Protein AF-A0A0B7F8U8-F1 (afdb_monomer)

Secondary structure (DSSP, 8-state):
-PPPHHHHTHHHHHHHHHHHHH-GGGGTTB--SHHHHHHHHHHHHHHH--TTSPPPP-EEEEEEBTTTTTS--HHHHHHHHHHH---SEEEEEEEEEEEEETTEEEEEEEEEEEETT----HHHHHHHHHTT-SSEEEEE----EEEEHHHHHHHHHHHHH--EEEETTEEEE--SS--TT-SSHHHHHHHHHHHHHHHH-GGGGSTTEEEEEETTEEEEEES-HHHHHHHHHHHHT-BGGGTB-B-GGG-EESS--SSS--EE--TT---B-----TT-----BTTSEEEETTEEEETTT--EEE--GGGTTS-GGGG-----SS-HHHHHHHHH--

Structure (mmCIF, N/CA/C/O backbone):
data_AF-A0A0B7F8U8-F1
#
_entry.id   AF-A0A0B7F8U8-F1
#
loop_
_atom_site.group_PDB
_atom_site.id
_atom_site.type_symbol
_atom_site.label_atom_id
_atom_site.label_alt_id
_atom_site.label_comp_id
_atom_site.label_asym_id
_atom_site.label_entity_id
_atom_site.label_seq_id
_atom_site.pdbx_PDB_ins_code
_atom_site.Cartn_x
_atom_site.Cartn_y
_atom_site.Cartn_z
_atom_site.occupancy
_atom_site.B_iso_or_equiv
_atom_site.auth_seq_id
_atom_site.auth_comp_id
_atom_site.auth_asym_id
_atom_site.auth_atom_id
_atom_site.pdbx_PDB_model_num
ATOM 1 N N . MET A 1 1 ? 23.305 -15.551 -19.456 1.00 52.47 1 MET A N 1
ATOM 2 C CA . MET A 1 1 ? 22.672 -15.477 -18.121 1.00 52.47 1 MET A CA 1
ATOM 3 C C . MET A 1 1 ? 21.202 -15.195 -18.343 1.00 52.47 1 MET A C 1
ATOM 5 O O . MET A 1 1 ? 20.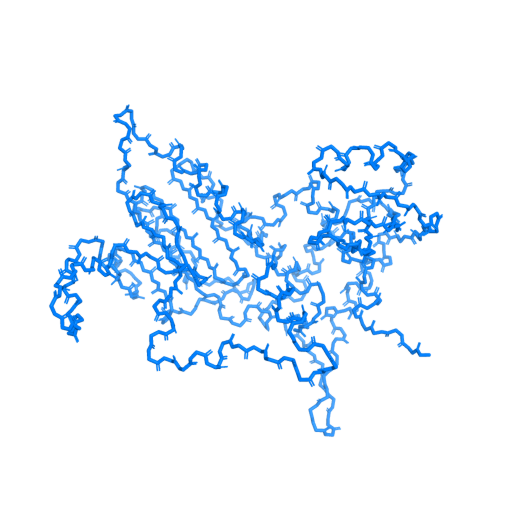911 -14.209 -19.006 1.00 52.47 1 MET A O 1
ATOM 9 N N . GLN A 1 2 ? 20.306 -16.065 -17.875 1.00 68.44 2 GLN A N 1
ATOM 10 C CA . GLN A 1 2 ? 18.874 -15.760 -17.891 1.00 68.44 2 GLN A CA 1
ATOM 11 C C . GLN A 1 2 ? 18.603 -14.599 -16.917 1.00 68.44 2 GLN A C 1
ATOM 13 O O . GLN A 1 2 ? 19.205 -14.581 -15.837 1.00 68.44 2 GLN A O 1
ATOM 18 N N . PRO A 1 3 ? 17.782 -13.607 -17.300 1.00 81.75 3 PRO A N 1
ATOM 19 C CA . PRO A 1 3 ? 17.409 -12.519 -16.407 1.00 81.75 3 PRO A CA 1
ATOM 20 C C . PRO A 1 3 ? 16.610 -13.068 -15.221 1.00 81.75 3 PRO A C 1
ATOM 22 O O . PRO A 1 3 ? 15.883 -14.050 -15.353 1.00 81.75 3 PRO A O 1
ATOM 25 N N . SER A 1 4 ? 16.733 -12.440 -14.051 1.00 87.69 4 SER A N 1
ATOM 26 C CA . SER A 1 4 ? 15.865 -12.793 -12.925 1.00 87.69 4 SER A CA 1
ATOM 27 C C . SER A 1 4 ? 14.422 -12.371 -13.209 1.00 87.69 4 SER A C 1
ATOM 29 O O . SER A 1 4 ? 14.190 -11.401 -13.930 1.00 87.69 4 SER A O 1
ATOM 31 N N . VAL A 1 5 ? 13.448 -13.033 -12.580 1.00 86.12 5 VAL A N 1
ATOM 32 C CA . VAL A 1 5 ? 12.020 -12.674 -12.698 1.00 86.12 5 VAL A CA 1
ATOM 33 C C . VAL A 1 5 ? 11.802 -11.179 -12.422 1.00 86.12 5 VAL A C 1
ATOM 35 O O . VAL A 1 5 ? 11.190 -10.471 -13.213 1.00 86.12 5 VAL A O 1
ATOM 38 N N . ASN A 1 6 ? 12.429 -10.640 -11.372 1.00 88.88 6 ASN A N 1
ATOM 39 C CA . ASN A 1 6 ? 12.350 -9.211 -11.046 1.00 88.88 6 ASN A CA 1
ATOM 40 C C . ASN A 1 6 ? 12.981 -8.285 -12.106 1.00 88.88 6 ASN A C 1
ATOM 42 O O . ASN A 1 6 ? 12.613 -7.113 -12.186 1.00 88.88 6 ASN A O 1
ATOM 46 N N . GLN A 1 7 ? 13.941 -8.766 -12.904 1.00 88.06 7 GLN A N 1
ATOM 47 C CA . GLN A 1 7 ? 14.479 -8.005 -14.037 1.00 88.06 7 GLN A CA 1
ATOM 48 C C . GLN A 1 7 ? 13.505 -7.982 -15.216 1.00 88.06 7 GLN A C 1
ATOM 50 O O . GLN A 1 7 ? 13.380 -6.931 -15.843 1.00 88.06 7 GLN A O 1
ATOM 55 N N . VAL A 1 8 ? 12.810 -9.092 -15.478 1.00 90.69 8 VAL A N 1
ATOM 56 C CA . VAL A 1 8 ? 11.778 -9.190 -16.525 1.00 90.69 8 VAL A CA 1
ATOM 57 C C . VAL A 1 8 ? 10.585 -8.292 -16.181 1.00 90.69 8 VAL A C 1
ATOM 59 O O . VAL A 1 8 ? 10.210 -7.429 -16.967 1.00 90.69 8 VAL A O 1
ATOM 62 N N . LEU A 1 9 ? 10.083 -8.373 -14.946 1.00 93.56 9 LEU A N 1
ATOM 63 C CA . LEU A 1 9 ? 8.935 -7.589 -14.461 1.00 93.56 9 LEU A CA 1
ATOM 64 C C . LEU A 1 9 ? 9.218 -6.094 -14.274 1.00 93.56 9 LEU A C 1
ATOM 66 O O . LEU A 1 9 ? 8.348 -5.328 -13.857 1.00 93.56 9 LEU A O 1
ATOM 70 N N . ASN A 1 10 ? 10.448 -5.646 -14.522 1.00 91.75 10 ASN A N 1
ATOM 71 C CA . ASN A 1 10 ? 10.838 -4.286 -14.199 1.00 91.75 10 ASN A CA 1
ATOM 72 C C . ASN A 1 10 ? 10.091 -3.239 -15.042 1.00 91.75 10 ASN A C 1
ATOM 74 O O . ASN A 1 10 ? 9.777 -2.172 -14.516 1.00 91.75 10 ASN A O 1
ATOM 78 N N . ALA A 1 11 ? 9.790 -3.533 -16.311 1.00 92.31 11 ALA A N 1
ATOM 79 C CA . ALA A 1 11 ? 8.981 -2.651 -17.154 1.00 92.31 11 ALA A CA 1
ATOM 80 C C . ALA A 1 11 ? 7.559 -2.509 -16.589 1.00 92.31 11 ALA A C 1
ATOM 82 O O . ALA A 1 11 ? 7.157 -1.397 -16.238 1.00 92.31 11 ALA A O 1
ATOM 83 N N . ALA A 1 12 ? 6.874 -3.635 -16.352 1.00 95.62 12 ALA A N 1
ATOM 84 C CA . ALA A 1 12 ? 5.552 -3.680 -15.723 1.00 95.62 12 ALA A CA 1
ATOM 85 C C . ALA A 1 12 ? 5.517 -2.936 -14.375 1.00 95.62 12 ALA A C 1
ATOM 87 O O . ALA A 1 12 ? 4.598 -2.162 -14.111 1.00 95.62 12 ALA A O 1
ATOM 88 N N . PHE A 1 13 ? 6.563 -3.070 -13.547 1.00 95.50 13 PHE A N 1
ATOM 89 C CA . PHE A 1 13 ? 6.681 -2.315 -12.296 1.00 95.50 13 PHE A CA 1
ATOM 90 C C . PHE A 1 13 ? 6.657 -0.806 -12.541 1.00 95.50 13 PHE A C 1
ATOM 92 O O . PHE A 1 13 ? 5.928 -0.081 -11.866 1.00 95.50 13 PHE A O 1
ATOM 99 N N . HIS A 1 14 ? 7.450 -0.303 -13.488 1.00 95.06 14 HIS A N 1
ATOM 100 C CA . HIS A 1 14 ? 7.490 1.129 -13.776 1.00 95.06 14 HIS A CA 1
ATOM 101 C C . HIS A 1 14 ? 6.193 1.641 -14.406 1.00 95.06 14 HIS A C 1
ATOM 103 O O . HIS A 1 14 ? 5.802 2.763 -14.090 1.00 95.06 14 HIS A O 1
ATOM 109 N N . ILE A 1 15 ? 5.521 0.824 -15.218 1.00 96.38 15 ILE A N 1
ATOM 110 C CA . ILE A 1 15 ? 4.229 1.134 -15.843 1.00 96.38 15 ILE A CA 1
ATOM 111 C C . ILE A 1 15 ? 3.120 1.229 -14.791 1.00 96.38 15 ILE A C 1
ATOM 113 O O . ILE A 1 15 ? 2.453 2.256 -14.700 1.00 96.38 15 ILE A O 1
ATOM 117 N N . LEU A 1 16 ? 2.998 0.248 -13.893 1.00 96.12 16 LEU A N 1
ATOM 118 C CA . LEU A 1 16 ? 2.042 0.320 -12.780 1.00 96.12 16 LEU A CA 1
ATOM 119 C C . LEU A 1 16 ? 2.340 1.503 -11.839 1.00 96.12 16 LEU A C 1
ATOM 121 O O . LEU A 1 16 ? 1.429 2.122 -11.290 1.00 96.12 16 LEU A O 1
ATOM 125 N N . ASN A 1 17 ? 3.618 1.861 -11.659 1.00 94.69 17 ASN A N 1
ATOM 126 C CA . ASN A 1 17 ? 3.996 3.065 -10.913 1.00 94.69 17 ASN A CA 1
ATOM 127 C C . ASN A 1 17 ? 3.653 4.376 -11.639 1.00 94.69 17 ASN A C 1
ATOM 129 O O . ASN A 1 17 ? 3.508 5.396 -10.965 1.00 94.69 17 ASN A O 1
ATOM 133 N N . TYR A 1 18 ? 3.559 4.370 -12.968 1.00 95.38 18 TYR A N 1
ATOM 134 C CA . TYR A 1 18 ? 3.053 5.505 -13.733 1.00 95.38 18 TYR A CA 1
ATOM 135 C C . TYR A 1 18 ? 1.537 5.623 -13.550 1.00 95.38 18 TYR A C 1
ATOM 137 O O . TYR A 1 18 ? 1.073 6.663 -13.086 1.00 95.38 18 TYR A O 1
ATOM 145 N N . GLU A 1 19 ? 0.792 4.539 -13.772 1.00 95.75 19 GLU A N 1
ATOM 146 C CA . GLU A 1 19 ? -0.672 4.525 -13.641 1.00 95.75 19 GLU A CA 1
ATOM 147 C C . GLU A 1 19 ? -1.133 4.955 -12.249 1.00 95.75 19 GLU A C 1
ATOM 149 O O . GLU A 1 19 ? -1.971 5.842 -12.111 1.00 95.75 19 GLU A O 1
ATOM 154 N N . LYS A 1 20 ? -0.496 4.445 -11.187 1.00 92.62 20 LYS A N 1
ATOM 155 C CA . LYS A 1 20 ? -0.821 4.874 -9.816 1.00 92.62 20 LYS A CA 1
ATOM 156 C C . LYS A 1 20 ? -0.524 6.359 -9.551 1.00 92.62 20 LYS A C 1
ATOM 158 O O . LYS A 1 20 ? -1.040 6.917 -8.589 1.00 92.62 20 LYS A O 1
ATOM 163 N N . SER A 1 21 ? 0.392 6.969 -10.312 1.00 91.38 21 SER A N 1
ATOM 164 C CA . SER A 1 21 ? 0.738 8.386 -10.155 1.00 91.38 21 SER A CA 1
ATOM 165 C C . SER A 1 21 ? -0.245 9.305 -10.873 1.00 91.38 21 SER A C 1
ATOM 167 O O . SER A 1 21 ? -0.495 10.400 -10.378 1.00 91.38 21 SER A O 1
ATOM 169 N N . GLU A 1 22 ? -0.830 8.833 -11.976 1.00 93.94 22 GLU A N 1
ATOM 170 C CA . GLU A 1 22 ? -1.905 9.526 -12.691 1.00 93.94 22 GLU A CA 1
ATOM 171 C C . GLU A 1 22 ? -3.263 9.327 -12.007 1.00 93.94 22 GLU A C 1
ATOM 173 O O . GLU A 1 22 ? -4.080 10.243 -11.984 1.00 93.94 22 GLU A O 1
ATOM 178 N N . LYS A 1 23 ? -3.474 8.154 -11.398 1.00 93.75 23 LYS A N 1
ATOM 179 C CA . LYS A 1 23 ? -4.712 7.756 -10.718 1.00 93.75 23 LYS A CA 1
ATOM 180 C C . LYS A 1 23 ? -4.453 7.280 -9.283 1.00 93.75 23 LYS A C 1
ATOM 182 O O . LYS A 1 23 ? -4.451 6.071 -9.011 1.00 93.75 23 LYS A O 1
ATOM 187 N N . PRO A 1 24 ? -4.199 8.197 -8.332 1.00 91.69 24 PRO A N 1
ATOM 188 C CA . PRO A 1 24 ? -3.924 7.836 -6.941 1.00 91.69 24 PRO A CA 1
ATOM 189 C C . PRO A 1 24 ? -5.049 7.033 -6.270 1.00 91.69 24 PRO A C 1
ATOM 191 O O . PRO A 1 24 ? -4.783 6.243 -5.363 1.00 91.69 24 PRO A O 1
ATOM 194 N N . GLU A 1 25 ? -6.293 7.192 -6.725 1.00 91.56 25 GLU A N 1
ATOM 195 C CA . GLU A 1 25 ? -7.473 6.479 -6.236 1.00 91.56 25 GLU A CA 1
ATOM 196 C C . GLU A 1 25 ? -7.385 4.961 -6.422 1.00 91.56 25 GLU A C 1
ATOM 198 O O . GLU A 1 25 ? -8.019 4.228 -5.659 1.00 91.56 25 GLU A O 1
ATOM 203 N N . LEU A 1 26 ? -6.560 4.476 -7.364 1.00 93.50 26 LEU A N 1
ATOM 204 C CA . LEU A 1 26 ? -6.309 3.046 -7.577 1.00 93.50 26 LEU A CA 1
ATOM 205 C C . LEU A 1 26 ? -5.800 2.356 -6.309 1.00 93.50 26 LEU A C 1
ATOM 207 O O . LEU A 1 26 ? -6.145 1.207 -6.049 1.00 93.50 26 LEU A O 1
ATOM 211 N N . LEU A 1 27 ? -5.008 3.073 -5.512 1.00 94.25 27 LEU A N 1
ATOM 212 C CA . LEU A 1 27 ? -4.359 2.566 -4.306 1.00 94.25 27 LEU A CA 1
ATOM 213 C C . LEU A 1 27 ? -5.244 2.665 -3.056 1.00 94.25 27 LEU A C 1
ATOM 215 O O . LEU A 1 27 ? -4.868 2.144 -2.001 1.00 94.25 27 LEU A O 1
ATOM 219 N N . GLY A 1 28 ? -6.371 3.373 -3.158 1.00 93.69 28 GLY A N 1
ATOM 220 C CA . GLY A 1 28 ? -7.284 3.648 -2.056 1.00 93.69 28 GLY A CA 1
ATOM 221 C C . GLY A 1 28 ? -6.582 4.224 -0.817 1.00 93.69 28 GLY A C 1
ATOM 222 O O . GLY A 1 28 ? -5.881 5.242 -0.855 1.00 93.69 28 GLY A O 1
ATOM 223 N N . ALA A 1 29 ? -6.760 3.562 0.317 1.00 95.75 29 ALA A N 1
ATOM 224 C CA . ALA A 1 29 ? -6.196 3.921 1.606 1.00 95.75 29 ALA A CA 1
ATOM 225 C C . ALA A 1 29 ? -4.699 3.603 1.750 1.00 95.75 29 ALA A C 1
ATOM 227 O O . ALA A 1 29 ? -4.101 4.038 2.742 1.00 95.75 29 ALA A O 1
ATOM 228 N N . SER A 1 30 ? -4.073 2.931 0.775 1.00 96.50 30 SER A N 1
ATOM 229 C CA . SER A 1 30 ? -2.673 2.502 0.865 1.00 96.50 30 SER A CA 1
ATOM 230 C C . SER A 1 30 ? -1.715 3.649 1.192 1.00 96.50 30 SER A C 1
ATOM 232 O O . SER A 1 30 ? -1.827 4.765 0.677 1.00 96.50 30 SER A O 1
ATOM 234 N N . VAL A 1 31 ? -0.724 3.350 2.022 1.00 95.25 31 VAL A N 1
ATOM 235 C CA . VAL A 1 31 ? 0.421 4.211 2.317 1.00 95.25 31 VAL A CA 1
ATOM 236 C C . VAL A 1 31 ? 1.705 3.404 2.156 1.00 95.25 31 VAL A C 1
ATOM 238 O O . VAL A 1 31 ? 1.769 2.252 2.572 1.00 95.25 31 VAL A O 1
ATOM 241 N N . PHE A 1 32 ? 2.743 3.992 1.552 1.00 89.44 32 PHE A N 1
ATOM 242 C CA . PHE A 1 32 ? 4.001 3.282 1.262 1.00 89.44 32 PHE A CA 1
ATOM 243 C C . PHE A 1 32 ? 5.161 3.719 2.161 1.00 89.44 32 PHE A C 1
ATOM 245 O O . PHE A 1 32 ? 6.240 3.128 2.129 1.00 89.44 32 PHE A O 1
ATOM 252 N N . GLY A 1 33 ? 4.965 4.749 2.987 1.00 87.75 33 GLY A N 1
ATOM 253 C CA . GLY A 1 33 ? 6.006 5.233 3.881 1.00 87.75 33 GLY A CA 1
ATOM 254 C C . GLY A 1 33 ? 5.530 6.256 4.904 1.00 87.75 33 GLY A C 1
ATOM 255 O O . GLY A 1 33 ? 4.376 6.678 4.925 1.00 87.75 33 GLY A O 1
ATOM 256 N N . VAL A 1 34 ? 6.472 6.680 5.751 1.00 85.94 34 VAL A N 1
ATOM 257 C CA . VAL A 1 34 ? 6.233 7.614 6.867 1.00 85.94 34 VAL A CA 1
ATOM 258 C C . VAL A 1 34 ? 5.631 8.935 6.387 1.00 85.94 34 VAL A C 1
ATOM 260 O O . VAL A 1 34 ? 4.721 9.458 7.021 1.00 85.94 34 VAL A O 1
ATOM 263 N N . ASN A 1 35 ? 6.108 9.456 5.255 1.00 89.81 35 ASN A N 1
ATOM 264 C CA . ASN A 1 35 ? 5.625 10.725 4.715 1.00 89.81 35 ASN A CA 1
ATOM 265 C C . ASN A 1 35 ? 4.148 10.658 4.311 1.00 89.81 35 ASN A C 1
ATOM 267 O O . ASN A 1 35 ? 3.427 11.630 4.510 1.00 89.81 35 ASN A O 1
ATOM 271 N N . ASP A 1 36 ? 3.687 9.527 3.776 1.00 91.56 36 ASP A N 1
ATOM 272 C CA . ASP A 1 36 ? 2.291 9.367 3.357 1.00 91.56 36 ASP A CA 1
ATOM 273 C C . ASP A 1 36 ? 1.372 9.264 4.576 1.00 91.56 36 ASP A C 1
ATOM 275 O O . ASP A 1 36 ? 0.345 9.938 4.628 1.00 91.56 36 ASP A O 1
ATOM 279 N N . ILE A 1 37 ? 1.798 8.503 5.592 1.00 92.69 37 ILE A N 1
ATOM 280 C CA . ILE A 1 37 ? 1.117 8.413 6.891 1.00 92.69 37 ILE A CA 1
ATOM 281 C C . ILE A 1 37 ? 0.988 9.804 7.511 1.00 92.69 37 ILE A C 1
ATOM 283 O O . ILE A 1 37 ? -0.111 10.227 7.863 1.00 92.69 37 ILE A O 1
ATOM 287 N N . TYR A 1 38 ? 2.101 10.538 7.600 1.00 92.81 38 TYR A N 1
ATOM 288 C CA . TYR A 1 38 ? 2.120 11.883 8.165 1.00 92.81 38 TYR A CA 1
ATOM 289 C C . TYR A 1 38 ? 1.185 12.827 7.409 1.00 92.81 38 TYR A C 1
ATOM 291 O O . TYR A 1 38 ? 0.385 13.507 8.042 1.00 92.81 38 TYR A O 1
ATOM 299 N N . ARG A 1 39 ? 1.242 12.854 6.069 1.00 93.75 39 ARG A N 1
ATOM 300 C CA . ARG A 1 39 ? 0.366 13.715 5.260 1.00 93.75 39 ARG A CA 1
ATOM 301 C C . ARG A 1 39 ? -1.107 13.399 5.501 1.00 93.75 39 ARG A C 1
ATOM 303 O O . ARG A 1 39 ? -1.857 14.320 5.800 1.00 93.75 39 ARG A O 1
ATOM 310 N N . LYS A 1 40 ? -1.510 12.123 5.436 1.00 95.12 40 LYS A N 1
ATOM 311 C CA . LYS A 1 40 ? -2.910 11.721 5.658 1.00 95.12 40 LYS A CA 1
ATOM 312 C C . LYS A 1 40 ? -3.396 12.104 7.058 1.00 95.12 40 LYS A C 1
ATOM 314 O O . LYS A 1 40 ? -4.454 12.714 7.185 1.00 95.12 40 LYS A O 1
ATOM 319 N N . LEU A 1 41 ? -2.609 11.816 8.096 1.00 95.62 41 LEU A N 1
ATOM 320 C CA . LEU A 1 41 ? -2.967 12.156 9.476 1.00 95.62 41 LEU A CA 1
ATOM 321 C C . LEU A 1 41 ? -2.972 13.668 9.727 1.00 95.62 41 LEU A C 1
ATOM 323 O O . LEU A 1 41 ? -3.846 14.158 10.434 1.00 95.62 41 LEU A O 1
ATOM 327 N N . ALA A 1 42 ? -2.037 14.421 9.143 1.00 94.94 42 ALA A N 1
ATOM 328 C CA . ALA A 1 42 ? -1.996 15.876 9.261 1.00 94.94 42 ALA A CA 1
ATOM 329 C C . ALA A 1 42 ? -3.204 16.534 8.579 1.00 94.94 42 ALA A C 1
ATOM 331 O O . ALA A 1 42 ? -3.823 17.418 9.171 1.00 94.94 42 ALA A O 1
ATOM 332 N N . THR A 1 43 ? -3.575 16.074 7.378 1.00 95.62 43 THR A N 1
ATOM 333 C CA . THR A 1 43 ? -4.783 16.528 6.676 1.00 95.62 43 THR A CA 1
ATOM 334 C C . THR A 1 43 ? -6.038 16.209 7.484 1.00 95.62 43 THR A C 1
ATOM 336 O O . THR A 1 43 ? -6.857 17.099 7.705 1.00 95.62 43 THR A O 1
ATOM 339 N N . PHE A 1 44 ? -6.159 14.982 7.999 1.00 96.69 44 PHE A N 1
ATOM 340 C CA . PHE A 1 44 ? -7.272 14.589 8.862 1.00 96.69 44 PHE A CA 1
ATOM 341 C C . PHE A 1 44 ? -7.348 15.444 10.134 1.00 96.69 44 PHE A C 1
ATOM 343 O O . PHE A 1 44 ? -8.397 16.001 10.442 1.00 96.69 44 PHE A O 1
ATOM 350 N N . LYS A 1 45 ? -6.224 15.626 10.837 1.00 95.06 45 LYS A N 1
ATOM 351 C CA . LYS A 1 45 ? -6.136 16.462 12.042 1.00 95.06 45 LYS A CA 1
ATOM 352 C C . LYS A 1 45 ? -6.568 17.900 11.769 1.00 95.06 45 LYS A C 1
ATOM 354 O O . LYS A 1 45 ? -7.254 18.491 12.593 1.00 95.06 45 LYS A O 1
ATOM 359 N N . ALA A 1 46 ? -6.153 18.476 10.642 1.00 94.12 46 ALA A N 1
ATOM 360 C CA . ALA A 1 46 ? -6.539 19.833 10.272 1.00 94.12 46 ALA A CA 1
ATOM 361 C C . ALA A 1 46 ? -8.050 19.951 10.022 1.00 94.12 46 ALA A C 1
ATOM 363 O O . ALA A 1 46 ? -8.650 20.928 10.456 1.00 94.12 46 ALA A O 1
ATOM 364 N N . ALA A 1 47 ? -8.655 18.951 9.374 1.00 94.19 47 ALA A N 1
ATOM 365 C CA . ALA A 1 47 ? -10.082 18.932 9.060 1.00 94.19 47 ALA A CA 1
ATOM 366 C C . ALA A 1 47 ? -10.980 18.597 10.266 1.00 94.19 47 ALA A C 1
ATOM 368 O O . ALA A 1 47 ? -12.095 19.098 10.351 1.00 94.19 47 ALA A O 1
ATOM 369 N N . ALA A 1 48 ? -10.509 17.759 11.194 1.00 93.31 48 ALA A N 1
ATOM 370 C CA . ALA A 1 48 ? -11.292 17.291 12.339 1.00 93.31 48 ALA A CA 1
ATOM 371 C C . ALA A 1 48 ? -11.280 18.251 13.543 1.00 93.31 48 ALA A C 1
ATOM 373 O O . ALA A 1 48 ? -12.018 18.031 14.501 1.00 93.31 48 ALA A O 1
ATOM 374 N N . ARG A 1 49 ? -10.432 19.288 13.534 1.00 92.81 49 ARG A N 1
ATOM 375 C CA . ARG A 1 49 ? -10.351 20.268 14.627 1.00 92.81 49 ARG A CA 1
ATOM 376 C C . ARG A 1 49 ? -11.660 21.031 14.796 1.00 92.81 49 ARG A C 1
ATOM 378 O O . ARG A 1 49 ? -12.241 21.513 13.827 1.00 92.81 49 ARG A O 1
ATOM 385 N N . LEU A 1 50 ? -12.072 21.190 16.048 1.00 89.75 50 LEU A N 1
ATOM 386 C CA . LEU A 1 50 ? -13.215 22.015 16.419 1.00 89.75 50 LEU A CA 1
ATOM 387 C C . LEU A 1 50 ? -12.867 23.515 16.300 1.00 89.75 50 LEU A C 1
ATOM 389 O O . LEU A 1 50 ? -11.683 23.871 16.287 1.00 89.75 50 LEU A O 1
ATOM 393 N N . PRO A 1 51 ? -13.869 24.417 16.232 1.00 89.81 51 PRO A N 1
ATOM 394 C CA . PRO A 1 51 ? -13.639 25.862 16.103 1.00 89.81 51 PRO A CA 1
ATOM 395 C C . PRO A 1 51 ? -12.795 26.480 17.229 1.00 89.81 51 PRO A C 1
ATOM 397 O O . PRO A 1 51 ? -12.150 27.504 17.024 1.00 89.81 51 PRO A O 1
ATOM 400 N N . ASP A 1 52 ? -12.778 25.854 18.406 1.00 90.25 52 ASP A N 1
ATOM 401 C CA . ASP A 1 52 ? -11.970 26.250 19.565 1.00 90.25 52 ASP A CA 1
ATOM 402 C C . ASP A 1 52 ? -10.506 25.760 19.496 1.00 90.25 52 ASP A C 1
ATOM 404 O O . ASP A 1 52 ? -9.711 26.018 20.399 1.00 90.25 52 ASP A O 1
ATOM 408 N N . GLY A 1 53 ? -10.130 25.055 18.423 1.00 85.69 53 GLY A N 1
ATOM 4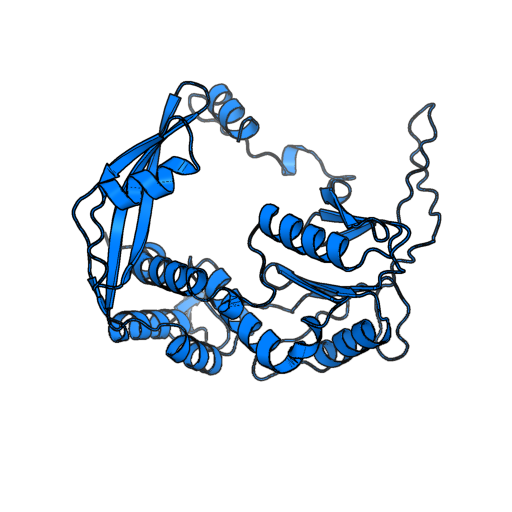09 C CA . GLY A 1 53 ? -8.796 24.498 18.200 1.00 85.69 53 GLY A CA 1
ATOM 410 C C . GLY A 1 53 ? -8.548 23.143 18.870 1.00 85.69 53 GLY A C 1
ATOM 411 O O . GLY A 1 53 ? -7.471 22.564 18.678 1.00 85.69 53 GLY A O 1
ATOM 412 N N . THR A 1 54 ? -9.517 22.616 19.623 1.00 89.12 54 THR A N 1
ATOM 413 C CA . THR A 1 54 ? -9.415 21.308 20.275 1.00 89.12 54 THR A CA 1
ATOM 414 C C . THR A 1 54 ? -9.723 20.163 19.306 1.00 89.12 54 THR A C 1
ATOM 416 O O . THR A 1 54 ? -10.274 20.355 18.217 1.00 89.12 54 THR A O 1
ATOM 419 N N . MET A 1 55 ? -9.303 18.950 19.673 1.00 90.31 55 MET A N 1
ATOM 420 C CA . MET A 1 55 ? -9.644 17.738 18.928 1.00 90.31 55 MET A CA 1
ATOM 421 C C . MET A 1 55 ? -10.891 17.095 19.542 1.00 90.31 55 MET A C 1
ATOM 423 O O . MET A 1 55 ? -10.939 16.943 20.766 1.00 90.31 55 MET A O 1
ATOM 427 N N . PRO A 1 56 ? -11.868 16.667 18.723 1.00 93.12 56 PRO A N 1
ATOM 428 C CA . PRO A 1 56 ? -12.976 15.859 19.208 1.00 93.12 56 PRO A CA 1
ATOM 429 C C . PRO A 1 56 ? -12.471 14.492 19.690 1.00 93.12 56 PRO A C 1
ATOM 431 O O . PRO A 1 56 ? -11.334 14.089 19.425 1.00 93.12 56 PRO A O 1
ATOM 434 N N . LYS A 1 57 ? -13.338 13.744 20.379 1.00 92.81 57 LYS A N 1
ATOM 435 C CA . LYS A 1 57 ? -13.050 12.348 20.724 1.00 92.81 57 LYS A CA 1
ATOM 436 C C . LYS A 1 57 ? -12.834 11.540 19.443 1.00 92.81 57 LYS A C 1
ATOM 438 O O . LYS A 1 57 ? -13.661 11.579 18.537 1.00 92.81 57 LYS A O 1
ATOM 443 N N . LEU A 1 58 ? -11.727 10.806 19.398 1.00 95.38 58 LEU A N 1
ATOM 444 C CA . LEU A 1 58 ? -11.355 9.967 18.267 1.00 95.38 58 LEU A CA 1
ATOM 445 C C . LEU A 1 58 ? -11.541 8.491 18.612 1.00 95.38 58 LEU A C 1
ATOM 447 O O . LEU A 1 58 ? -11.194 8.040 19.707 1.00 95.38 58 LEU A O 1
ATOM 451 N N . TYR A 1 59 ? -12.044 7.742 17.644 1.00 96.44 59 TYR A N 1
ATOM 452 C CA . TYR A 1 59 ? -12.232 6.303 17.701 1.00 96.44 59 TYR A CA 1
ATOM 453 C C . TYR A 1 59 ? -11.262 5.645 16.731 1.00 96.44 59 TYR A C 1
ATOM 455 O O . TYR A 1 59 ? -11.227 5.994 15.554 1.00 96.44 59 TYR A O 1
ATOM 463 N N . PHE A 1 60 ? -10.466 4.716 17.244 1.00 97.50 60 PHE A N 1
ATOM 464 C CA . PHE A 1 60 ? -9.433 4.004 16.507 1.00 97.50 60 PHE A CA 1
ATOM 465 C C . PHE A 1 60 ? -9.854 2.551 16.342 1.00 97.50 60 PHE A C 1
ATOM 467 O O . PHE A 1 60 ? -10.290 1.915 17.305 1.00 97.50 60 PHE A O 1
ATOM 474 N N . VAL A 1 61 ? -9.674 2.031 15.133 1.00 98.00 61 VAL A N 1
ATOM 475 C CA . VAL A 1 61 ? -9.808 0.614 14.807 1.00 98.00 61 VAL A CA 1
ATOM 476 C C . VAL A 1 61 ? -8.584 0.194 14.006 1.00 98.00 61 VAL A C 1
ATOM 478 O O . VAL A 1 61 ? -8.313 0.758 12.946 1.00 98.00 61 VAL A O 1
ATOM 481 N N . LYS A 1 62 ? -7.859 -0.811 14.490 1.00 97.50 62 LYS A N 1
ATOM 482 C CA . LYS A 1 62 ? -6.831 -1.516 13.727 1.00 97.50 62 LYS A CA 1
ATOM 483 C C . LYS A 1 62 ? -7.297 -2.929 13.433 1.00 97.50 62 LYS A C 1
ATOM 485 O O . LYS A 1 62 ? -7.735 -3.631 14.342 1.00 97.50 62 LYS A O 1
ATOM 490 N N . LEU A 1 63 ? -7.099 -3.333 12.184 1.00 97.44 63 LEU A N 1
ATOM 491 C CA . LEU A 1 63 ? -7.334 -4.688 11.703 1.00 97.44 63 LEU A CA 1
ATOM 492 C C . LEU A 1 63 ? -6.090 -5.191 10.966 1.00 97.44 63 LEU A C 1
ATOM 494 O O . LEU A 1 63 ? -5.342 -4.396 10.401 1.00 97.44 63 LEU A O 1
ATOM 498 N N . ASP A 1 64 ? -5.897 -6.503 10.958 1.00 97.00 64 ASP A N 1
ATOM 499 C CA . ASP A 1 64 ? -4.819 -7.202 10.251 1.00 97.00 64 ASP A CA 1
ATOM 500 C C . ASP A 1 64 ? -5.477 -8.239 9.335 1.00 97.00 64 ASP A C 1
ATOM 502 O O . ASP A 1 64 ? -6.302 -9.035 9.793 1.00 97.00 64 ASP A O 1
ATOM 506 N N . VAL A 1 65 ? -5.188 -8.181 8.034 1.00 96.75 65 VAL A N 1
ATOM 507 C CA . VAL A 1 65 ? -5.696 -9.165 7.070 1.00 96.75 65 VAL A CA 1
ATOM 508 C C . VAL A 1 65 ? -4.806 -10.406 7.100 1.00 96.75 65 VAL A C 1
ATOM 510 O O . VAL A 1 65 ? -3.606 -10.331 6.839 1.00 96.75 65 VAL A O 1
ATOM 513 N N . ARG A 1 66 ? -5.395 -11.575 7.365 1.00 95.06 66 ARG A N 1
ATOM 514 C CA . ARG A 1 66 ? -4.666 -12.847 7.414 1.00 95.06 66 ARG A CA 1
ATOM 515 C C . ARG A 1 66 ? -4.072 -13.183 6.053 1.00 95.06 66 ARG A C 1
ATOM 517 O O . ARG A 1 66 ? -4.800 -13.271 5.071 1.00 95.06 66 ARG A O 1
ATOM 524 N N . ALA A 1 67 ? -2.763 -13.440 6.041 1.00 93.56 67 ALA A N 1
ATOM 525 C CA . ALA A 1 67 ? -2.029 -13.971 4.893 1.00 93.56 67 ALA A CA 1
ATOM 526 C C . ALA A 1 67 ? -2.345 -13.230 3.577 1.00 93.56 67 ALA A C 1
ATOM 528 O O . ALA A 1 67 ? -2.594 -13.852 2.550 1.00 93.56 67 ALA A O 1
ATOM 529 N N . CYS A 1 68 ? -2.341 -11.891 3.610 1.00 93.81 68 CYS A N 1
ATOM 530 C CA . CYS A 1 68 ? -2.926 -11.064 2.551 1.00 93.81 68 CYS A CA 1
ATOM 531 C C . CYS A 1 68 ? -2.408 -11.328 1.131 1.00 93.81 68 CYS A C 1
ATOM 533 O O . CYS A 1 68 ? -3.150 -11.099 0.186 1.00 93.81 68 CYS A O 1
ATOM 535 N N . PHE A 1 69 ? -1.153 -11.757 0.956 1.00 96.06 69 PHE A N 1
ATOM 536 C CA . PHE A 1 69 ? -0.622 -12.112 -0.361 1.00 96.06 69 PHE A CA 1
ATOM 537 C C . PHE A 1 69 ? -1.067 -13.503 -0.792 1.00 96.06 69 PHE A C 1
ATOM 539 O O . PHE A 1 69 ? -1.280 -13.715 -1.978 1.00 96.06 69 PHE A O 1
ATOM 546 N N . ASP A 1 70 ? -1.223 -14.426 0.150 1.00 94.94 70 ASP A N 1
ATOM 547 C CA . ASP A 1 70 ? -1.511 -15.834 -0.116 1.00 94.94 70 ASP A CA 1
ATOM 548 C C . ASP A 1 70 ? -3.009 -16.087 -0.329 1.00 94.94 70 ASP A C 1
ATOM 550 O O . ASP A 1 70 ? -3.381 -17.138 -0.838 1.00 94.94 70 ASP A O 1
ATOM 554 N N . THR A 1 71 ? -3.865 -15.128 0.036 1.00 96.19 71 THR A N 1
ATOM 555 C CA . THR A 1 71 ? -5.325 -15.227 -0.103 1.00 96.19 71 THR A CA 1
ATOM 556 C C . THR A 1 71 ? -5.897 -14.454 -1.289 1.00 96.19 71 THR A C 1
ATOM 558 O O . THR A 1 71 ? -7.079 -14.614 -1.577 1.00 96.19 71 THR A O 1
ATOM 561 N N . ILE A 1 72 ? -5.102 -13.633 -1.988 1.00 96.88 72 ILE A N 1
ATOM 562 C CA . ILE A 1 72 ? -5.586 -12.852 -3.140 1.00 96.88 72 ILE A CA 1
ATOM 563 C C . ILE A 1 72 ? -6.167 -13.774 -4.216 1.00 96.88 72 ILE A C 1
ATOM 565 O O . ILE A 1 72 ? -5.499 -14.687 -4.703 1.00 96.88 72 ILE A O 1
ATOM 569 N N . ASP A 1 73 ? -7.400 -13.480 -4.621 1.00 97.12 73 ASP A N 1
ATOM 570 C CA . ASP A 1 73 ? -8.046 -14.121 -5.759 1.00 97.12 73 ASP A CA 1
ATOM 571 C C . ASP A 1 73 ? -7.414 -13.626 -7.071 1.00 97.12 73 ASP A C 1
ATOM 573 O O . ASP A 1 73 ? -7.419 -12.426 -7.375 1.00 97.12 73 ASP A O 1
ATOM 577 N N . GLN A 1 74 ? -6.807 -14.552 -7.819 1.00 96.94 74 GLN A N 1
ATOM 578 C CA . GLN A 1 74 ? -6.028 -14.238 -9.019 1.00 96.94 74 GLN A CA 1
ATOM 579 C C . GLN A 1 74 ? -6.920 -13.711 -10.151 1.00 96.94 74 GLN A C 1
ATOM 581 O O . GLN A 1 74 ? -6.571 -12.711 -10.781 1.00 96.94 74 GLN A O 1
ATOM 586 N N . ASP A 1 75 ? -8.092 -14.311 -10.362 1.00 96.62 75 ASP A N 1
ATOM 587 C CA . ASP A 1 75 ? -9.025 -13.920 -11.424 1.00 96.62 75 ASP A CA 1
ATOM 588 C C . ASP A 1 75 ? -9.566 -12.507 -11.188 1.00 96.62 75 ASP A C 1
ATOM 590 O O . ASP A 1 75 ? -9.572 -11.657 -12.087 1.00 96.62 75 ASP A O 1
ATOM 594 N N . LYS A 1 76 ? -9.959 -12.214 -9.945 1.00 97.06 76 LYS A N 1
ATOM 595 C CA . LYS A 1 76 ? -10.392 -10.882 -9.526 1.00 97.06 76 LYS A CA 1
ATOM 596 C C . LYS A 1 76 ? -9.272 -9.858 -9.690 1.00 97.06 76 LYS A C 1
ATOM 598 O O . LYS A 1 76 ? -9.526 -8.758 -10.186 1.00 97.06 76 LYS A O 1
ATOM 603 N N . LEU A 1 77 ? -8.037 -10.197 -9.305 1.00 97.62 77 LEU A N 1
ATOM 604 C CA . LEU A 1 77 ? -6.884 -9.315 -9.496 1.00 97.62 77 LEU A CA 1
ATOM 605 C C . LEU A 1 77 ? -6.669 -9.001 -10.982 1.00 97.62 77 LEU A C 1
ATOM 607 O O . LEU A 1 77 ? -6.528 -7.831 -11.337 1.00 97.62 77 LEU A O 1
ATOM 611 N N . LEU A 1 78 ? -6.701 -10.009 -11.853 1.00 97.25 78 LEU A N 1
ATOM 612 C CA . LEU A 1 78 ? -6.549 -9.825 -13.297 1.00 97.25 78 LEU A CA 1
ATOM 613 C C . LEU A 1 78 ? -7.671 -8.968 -13.886 1.00 97.25 78 LEU A C 1
ATOM 615 O O . LEU A 1 78 ? -7.405 -8.062 -14.680 1.00 97.25 78 LEU A O 1
ATOM 619 N N . GLN A 1 79 ? -8.914 -9.166 -13.439 1.00 96.81 79 GLN A N 1
ATOM 620 C CA . GLN A 1 79 ? -10.036 -8.307 -13.817 1.00 96.81 79 GLN A CA 1
ATOM 621 C C . GLN A 1 79 ? -9.772 -6.838 -13.450 1.00 96.81 79 GLN A C 1
ATOM 623 O O . GLN A 1 79 ? -10.032 -5.949 -14.261 1.00 96.81 79 GLN A O 1
ATOM 628 N N . ILE A 1 80 ? -9.244 -6.562 -12.254 1.00 97.00 80 ILE A N 1
ATOM 629 C CA . ILE A 1 80 ? -8.902 -5.198 -11.821 1.00 97.00 80 ILE A CA 1
ATOM 630 C C . ILE A 1 80 ? -7.754 -4.629 -12.674 1.00 97.00 80 ILE A C 1
ATOM 632 O O . ILE A 1 80 ? -7.812 -3.471 -13.100 1.00 97.00 80 ILE A O 1
ATOM 636 N N . LEU A 1 81 ? -6.726 -5.430 -12.971 1.00 96.50 81 LEU A N 1
ATOM 637 C CA . LEU A 1 81 ? -5.558 -4.994 -13.745 1.00 96.50 81 LEU A CA 1
ATOM 638 C C . LEU A 1 81 ? -5.907 -4.604 -15.184 1.00 96.50 81 LEU A C 1
ATOM 640 O O . LEU A 1 81 ? -5.398 -3.591 -15.667 1.00 96.50 81 LEU A O 1
ATOM 644 N N . ARG A 1 82 ? -6.843 -5.318 -15.824 1.00 95.00 82 ARG A N 1
ATOM 645 C CA . ARG A 1 82 ? -7.354 -4.981 -17.168 1.00 95.00 82 ARG A CA 1
ATOM 646 C C . ARG A 1 82 ? -7.963 -3.577 -17.254 1.00 95.00 82 ARG A C 1
ATOM 648 O O . ARG A 1 82 ? -7.931 -2.967 -18.312 1.00 95.00 82 ARG A O 1
ATOM 655 N N . HIS A 1 83 ? -8.483 -3.044 -16.146 1.00 93.38 83 HIS A N 1
ATOM 656 C CA . HIS A 1 83 ? -9.028 -1.681 -16.072 1.00 93.38 83 HIS A CA 1
ATOM 657 C C . HIS A 1 83 ? -8.036 -0.661 -15.487 1.00 93.38 83 HIS A C 1
ATOM 659 O O . HIS A 1 83 ? -8.308 0.542 -15.474 1.00 93.38 83 HIS A O 1
ATOM 665 N N . THR A 1 84 ? -6.903 -1.135 -14.962 1.00 93.56 84 THR A N 1
ATOM 666 C CA . THR A 1 84 ? -5.890 -0.298 -14.312 1.00 93.56 84 THR A CA 1
ATOM 667 C C . THR A 1 84 ? -5.003 0.391 -15.337 1.00 93.56 84 THR A C 1
ATOM 669 O O . THR A 1 84 ? -4.761 1.590 -15.221 1.00 93.56 84 THR A O 1
ATOM 672 N N . LEU A 1 85 ? -4.517 -0.357 -16.327 1.00 92.44 85 LEU A N 1
ATOM 673 C CA . LEU A 1 85 ? -3.648 0.186 -17.360 1.00 92.44 85 LEU A CA 1
ATOM 674 C C . LEU A 1 85 ? -4.487 0.913 -18.423 1.00 92.44 85 LEU A C 1
ATOM 676 O O . LEU A 1 85 ? -5.488 0.377 -18.889 1.00 92.44 85 LEU A O 1
ATOM 680 N N . THR A 1 86 ? -4.098 2.130 -18.812 1.00 92.06 86 THR A N 1
ATOM 681 C CA . THR A 1 86 ? -4.926 2.979 -19.691 1.00 92.06 86 THR A CA 1
ATOM 682 C C . THR A 1 86 ? -4.317 3.322 -21.035 1.00 92.06 86 THR A C 1
ATOM 684 O O . THR A 1 86 ? -5.047 3.607 -21.985 1.00 92.06 86 THR A O 1
ATOM 687 N N . GLN A 1 87 ? -2.992 3.349 -21.124 1.00 94.62 87 GLN A N 1
ATOM 688 C CA . GLN A 1 87 ? -2.297 3.736 -22.347 1.00 94.62 87 GLN A CA 1
ATOM 689 C C . GLN A 1 87 ? -2.056 2.515 -23.222 1.00 94.62 87 GLN A C 1
ATOM 691 O O . GLN A 1 87 ? -1.606 1.491 -22.728 1.00 94.62 87 GLN A O 1
ATOM 696 N N . LYS A 1 88 ? -2.267 2.630 -24.536 1.00 94.12 88 LYS A N 1
ATOM 697 C CA . LYS A 1 88 ? -2.042 1.512 -25.472 1.00 94.12 88 LYS A CA 1
ATOM 698 C C . LYS A 1 88 ? -0.587 1.037 -25.508 1.00 94.12 88 LYS A C 1
ATOM 700 O O . LYS A 1 88 ? -0.334 -0.134 -25.780 1.00 94.12 88 LYS A O 1
ATOM 705 N N . ALA A 1 89 ? 0.351 1.941 -25.247 1.00 95.94 89 ALA A N 1
ATOM 706 C CA . ALA A 1 89 ? 1.766 1.641 -25.142 1.00 95.94 89 ALA A CA 1
ATOM 707 C C . ALA A 1 89 ? 2.460 2.615 -24.185 1.00 95.94 89 ALA A C 1
ATOM 709 O O . ALA A 1 89 ? 2.019 3.751 -23.977 1.00 95.94 89 ALA A O 1
ATOM 710 N N . TYR A 1 90 ? 3.572 2.157 -23.621 1.00 96.19 90 TYR A N 1
ATOM 711 C CA . TYR A 1 90 ? 4.410 2.916 -22.707 1.00 96.19 90 TYR A CA 1
ATOM 712 C C . TYR A 1 90 ? 5.847 2.926 -23.199 1.00 96.19 90 TYR A C 1
ATOM 714 O O . TYR A 1 90 ? 6.339 1.965 -23.782 1.00 96.19 90 TYR A O 1
ATOM 722 N N . MET A 1 91 ? 6.546 4.006 -22.883 1.00 94.00 91 MET A N 1
ATOM 723 C CA . MET A 1 91 ? 7.982 4.133 -23.047 1.00 94.00 91 MET A CA 1
ATOM 724 C C . MET A 1 91 ? 8.650 4.169 -21.670 1.00 94.00 91 MET A C 1
ATOM 726 O O . MET A 1 91 ? 8.359 5.036 -20.840 1.00 94.00 91 MET A O 1
ATOM 730 N N . VAL A 1 92 ? 9.605 3.270 -21.422 1.00 91.56 92 VAL A N 1
ATOM 731 C CA . VAL A 1 92 ? 10.385 3.274 -20.173 1.00 91.56 92 VAL A CA 1
ATOM 732 C C . VAL A 1 92 ? 11.674 4.070 -20.364 1.00 91.56 92 VAL A C 1
ATOM 734 O O . VAL A 1 92 ? 12.696 3.555 -20.831 1.00 91.56 92 VAL A O 1
ATOM 737 N N . ARG A 1 93 ? 11.650 5.338 -19.937 1.00 89.94 93 ARG A N 1
ATOM 738 C CA . ARG A 1 93 ? 12.826 6.218 -19.926 1.00 89.94 93 ARG A CA 1
ATOM 739 C C . ARG A 1 93 ? 13.836 5.751 -18.888 1.00 89.94 93 ARG A C 1
ATOM 741 O O . ARG A 1 93 ? 13.475 5.480 -17.741 1.00 89.94 93 ARG A O 1
ATOM 748 N N . LYS A 1 94 ? 15.116 5.717 -19.264 1.00 90.94 94 LYS A N 1
ATOM 749 C CA . LYS A 1 94 ? 16.238 5.318 -18.400 1.00 90.94 94 LYS A CA 1
ATOM 750 C C . LYS A 1 94 ? 17.206 6.482 -18.257 1.00 90.94 94 LYS A C 1
ATOM 752 O O . LYS A 1 94 ? 17.614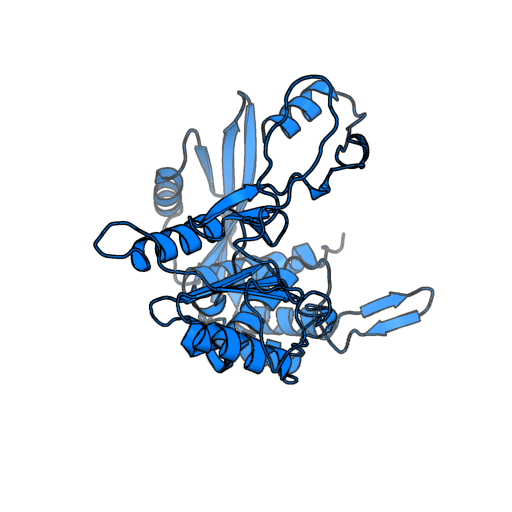 7.073 -19.248 1.00 90.94 94 LYS A O 1
ATOM 757 N N . PHE A 1 95 ? 17.589 6.803 -17.028 1.00 91.75 95 PHE A N 1
ATOM 758 C CA . PHE A 1 95 ? 18.523 7.891 -16.761 1.00 91.75 95 PHE A CA 1
ATOM 759 C C . PHE A 1 95 ? 19.348 7.628 -15.505 1.00 91.75 95 PHE A C 1
ATOM 761 O O . PHE A 1 95 ? 18.948 6.903 -14.593 1.00 91.75 95 PHE A O 1
ATOM 768 N N . SER A 1 96 ? 20.529 8.229 -15.452 1.00 93.12 96 SER A N 1
ATOM 769 C CA . SER A 1 96 ? 21.393 8.205 -14.279 1.00 93.12 96 SER A CA 1
ATOM 770 C C . SER A 1 96 ? 21.187 9.484 -13.476 1.00 93.12 96 SER A C 1
ATOM 772 O O . SER A 1 96 ? 21.162 10.578 -14.032 1.00 93.12 96 SER A O 1
ATOM 774 N N . GLN A 1 97 ? 21.065 9.347 -12.162 1.00 92.88 97 GLN A N 1
ATOM 775 C CA . GLN A 1 97 ? 21.013 10.448 -11.212 1.00 92.88 97 GLN A CA 1
ATOM 776 C C . GLN A 1 97 ? 22.257 10.382 -10.326 1.00 92.88 97 GLN A C 1
ATOM 778 O O . GLN A 1 97 ? 22.436 9.422 -9.570 1.00 92.88 97 GLN A O 1
ATOM 783 N N . LEU A 1 98 ? 23.105 11.401 -10.414 1.00 91.88 98 LEU A N 1
ATOM 784 C CA . LEU A 1 98 ? 24.251 11.603 -9.539 1.00 91.88 98 LEU A CA 1
ATOM 785 C C . LEU A 1 98 ? 23.857 12.593 -8.447 1.00 91.88 98 LEU A C 1
ATOM 787 O O . LEU A 1 98 ? 23.480 13.719 -8.752 1.00 91.88 98 LEU A O 1
ATOM 791 N N . GLN A 1 99 ? 23.938 12.184 -7.187 1.00 88.75 99 GLN A N 1
ATOM 792 C CA . GLN A 1 99 ? 23.655 13.052 -6.051 1.00 88.75 99 GLN A CA 1
ATOM 793 C C . GLN A 1 99 ? 24.853 13.076 -5.113 1.00 88.75 99 GLN A C 1
ATOM 795 O O . GLN A 1 99 ? 25.393 12.027 -4.760 1.00 88.75 99 GLN A O 1
ATOM 800 N N . PHE A 1 100 ? 25.263 14.267 -4.693 1.00 82.50 100 PHE A N 1
ATOM 801 C CA . PHE A 1 100 ? 26.323 14.414 -3.703 1.00 82.50 100 PHE A CA 1
ATOM 802 C C . PHE A 1 100 ? 25.728 14.274 -2.303 1.00 82.50 100 PHE A C 1
ATOM 804 O O . PHE A 1 100 ? 24.881 15.064 -1.894 1.00 82.50 100 PHE A O 1
ATOM 811 N N . SER A 1 101 ? 26.160 13.248 -1.571 1.00 73.19 101 SER A N 1
ATOM 812 C CA . SER A 1 101 ? 25.766 13.021 -0.180 1.00 73.19 101 SER A CA 1
ATOM 813 C C . SER A 1 101 ? 27.007 12.679 0.634 1.00 73.19 101 SER A C 1
ATOM 815 O O . SER A 1 101 ? 27.859 11.912 0.188 1.00 73.19 101 SER A O 1
ATOM 817 N N . THR A 1 102 ? 27.155 13.275 1.820 1.00 70.56 102 THR A N 1
ATOM 818 C CA . THR A 1 102 ? 28.321 13.068 2.706 1.00 70.56 102 THR A CA 1
ATOM 819 C C . THR A 1 102 ? 29.687 13.291 2.024 1.00 70.56 102 THR A C 1
ATOM 821 O O . THR A 1 102 ? 30.659 12.599 2.315 1.00 70.56 102 THR A O 1
ATOM 824 N N . GLY A 1 103 ? 29.763 14.243 1.084 1.00 73.81 103 GLY A N 1
ATOM 825 C CA . GLY A 1 103 ? 31.001 14.603 0.377 1.00 73.81 103 GLY A CA 1
ATOM 826 C C . GLY A 1 103 ? 31.439 13.641 -0.734 1.00 73.81 103 GLY A C 1
ATOM 827 O O . GLY A 1 103 ? 32.478 13.874 -1.344 1.00 73.81 103 GLY A O 1
ATOM 828 N N . GLN A 1 104 ? 30.667 12.589 -1.037 1.00 78.50 104 GLN A N 1
ATOM 829 C CA . GLN A 1 104 ? 30.945 11.687 -2.158 1.00 78.50 104 GLN A CA 1
ATOM 830 C C . GLN A 1 104 ? 29.789 11.655 -3.169 1.00 78.50 104 GLN A C 1
ATOM 832 O O . GLN A 1 104 ? 28.615 11.699 -2.781 1.00 78.50 104 GLN A O 1
ATOM 837 N N . PRO A 1 105 ? 30.092 11.575 -4.478 1.00 84.12 105 PRO A N 1
ATOM 838 C CA . PRO A 1 105 ? 29.069 11.415 -5.497 1.00 84.12 105 PRO A CA 1
ATOM 839 C C . PRO A 1 105 ? 28.484 9.999 -5.441 1.00 84.12 105 PRO A C 1
ATOM 841 O O . PRO A 1 105 ? 29.190 9.005 -5.603 1.00 84.12 105 PRO A O 1
ATOM 844 N N . ARG A 1 106 ?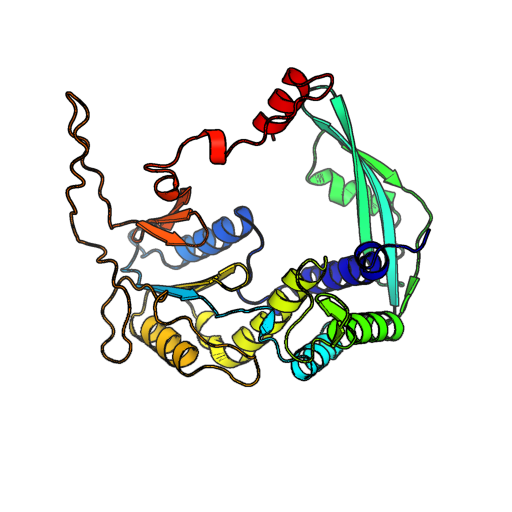 27.166 9.898 -5.260 1.00 85.62 106 ARG A N 1
ATOM 845 C CA . ARG A 1 106 ? 26.417 8.643 -5.349 1.00 85.62 106 ARG A CA 1
ATOM 846 C C . ARG A 1 106 ? 25.645 8.609 -6.659 1.00 85.62 106 ARG A C 1
ATOM 848 O O . ARG A 1 106 ? 24.728 9.400 -6.871 1.00 85.62 106 ARG A O 1
ATOM 855 N N . ARG A 1 107 ? 25.994 7.665 -7.535 1.00 89.81 107 ARG A N 1
ATOM 856 C CA . ARG A 1 107 ? 25.249 7.408 -8.773 1.00 89.81 107 ARG A CA 1
ATOM 857 C C . ARG A 1 107 ? 24.124 6.413 -8.508 1.00 89.81 107 ARG A C 1
ATOM 859 O O . ARG A 1 107 ? 24.350 5.359 -7.921 1.00 89.81 107 ARG A O 1
ATOM 866 N N . SER A 1 108 ? 22.926 6.733 -8.976 1.00 90.44 108 SER A N 1
ATOM 867 C CA . SER A 1 108 ? 21.765 5.844 -8.986 1.00 90.44 108 SER A CA 1
ATOM 868 C C . SER A 1 108 ? 21.189 5.761 -10.394 1.00 90.44 108 SER A C 1
ATOM 870 O O . SER A 1 108 ? 21.182 6.748 -11.125 1.00 90.44 108 SER A O 1
ATOM 872 N N . PHE A 1 109 ? 20.728 4.577 -10.782 1.00 90.94 109 PHE A N 1
ATOM 873 C CA . PHE A 1 109 ? 20.035 4.375 -12.048 1.00 90.94 109 PHE A CA 1
ATOM 874 C C . PHE A 1 109 ? 18.537 4.440 -11.798 1.00 90.94 109 PHE A C 1
ATOM 876 O O . PHE A 1 109 ? 18.021 3.796 -10.884 1.00 90.94 109 PHE A O 1
ATOM 883 N N . ARG A 1 110 ? 17.851 5.260 -12.584 1.00 90.50 110 ARG A N 1
ATOM 884 C CA . ARG A 1 110 ? 16.422 5.506 -12.470 1.00 90.50 110 ARG A CA 1
ATOM 885 C C . ARG A 1 110 ? 15.750 5.125 -13.773 1.00 90.50 110 ARG A C 1
ATOM 887 O O . ARG A 1 110 ? 16.314 5.275 -14.857 1.00 90.50 110 ARG A O 1
ATOM 894 N N . LYS A 1 111 ? 14.528 4.636 -13.637 1.00 90.75 111 LYS A N 1
ATOM 895 C CA . LYS A 1 111 ? 13.649 4.351 -14.755 1.00 90.75 111 LYS A CA 1
ATOM 896 C C . LYS A 1 111 ? 12.274 4.914 -14.452 1.00 90.75 111 LYS A C 1
ATOM 898 O O . LYS A 1 111 ? 11.875 4.968 -13.284 1.00 90.75 111 LYS A O 1
ATOM 903 N N . ARG A 1 112 ? 11.579 5.356 -15.491 1.00 90.88 112 ARG A N 1
ATOM 904 C CA . ARG A 1 112 ? 10.229 5.899 -15.389 1.00 90.88 112 ARG A CA 1
ATOM 905 C C . ARG A 1 112 ? 9.456 5.559 -16.651 1.00 90.88 112 ARG A C 1
ATOM 907 O O . ARG A 1 112 ? 9.943 5.851 -17.738 1.00 90.88 112 ARG A O 1
ATOM 914 N N . ALA A 1 113 ? 8.282 4.964 -16.485 1.00 94.19 113 ALA A N 1
ATOM 915 C CA . ALA A 1 113 ? 7.345 4.802 -17.581 1.00 94.19 113 ALA A CA 1
ATOM 916 C C . ALA A 1 113 ? 6.620 6.126 -17.845 1.00 94.19 113 ALA A C 1
ATOM 918 O O . ALA A 1 113 ? 6.346 6.893 -16.916 1.00 94.19 113 ALA A O 1
ATOM 919 N N . VAL A 1 114 ? 6.359 6.379 -19.117 1.00 93.31 114 VAL A N 1
ATOM 920 C CA . VAL A 1 114 ? 5.490 7.435 -19.638 1.00 93.31 114 VAL A CA 1
ATOM 921 C C . VAL A 1 114 ? 4.683 6.839 -20.796 1.00 93.31 114 VAL A C 1
ATOM 923 O O . VAL A 1 114 ? 5.094 5.798 -21.315 1.00 93.31 114 VAL A O 1
ATOM 926 N N . PRO A 1 115 ? 3.570 7.450 -21.220 1.00 94.62 115 PRO A N 1
ATOM 927 C CA . PRO A 1 115 ? 2.890 7.030 -22.439 1.00 94.62 115 PRO A CA 1
ATOM 928 C C . PRO A 1 115 ? 3.826 7.119 -23.648 1.00 94.62 115 PRO A C 1
ATOM 930 O O . PRO A 1 115 ? 4.729 7.958 -23.675 1.00 94.62 115 PRO A O 1
ATOM 933 N N . ASP A 1 116 ? 3.616 6.277 -24.655 1.00 92.00 116 ASP A N 1
ATOM 934 C CA . ASP A 1 116 ? 4.412 6.282 -25.889 1.00 92.00 116 ASP A CA 1
ATOM 935 C C . ASP A 1 116 ? 4.380 7.631 -26.630 1.00 92.00 116 ASP A C 1
ATOM 937 O O . ASP A 1 116 ? 5.394 8.055 -27.184 1.00 92.00 116 ASP A O 1
ATOM 941 N N . TRP A 1 117 ? 3.249 8.336 -26.566 1.00 90.75 117 TRP A N 1
ATOM 942 C CA . TRP A 1 117 ? 3.042 9.665 -27.139 1.00 90.75 117 TRP A CA 1
ATOM 943 C C . TRP A 1 117 ? 3.690 10.805 -26.331 1.00 90.75 117 TRP A C 1
ATOM 945 O O . TRP A 1 117 ? 3.776 11.937 -26.817 1.00 90.75 117 TRP A O 1
ATOM 955 N N . ASP A 1 118 ? 4.173 10.553 -25.106 1.00 90.25 118 ASP A N 1
ATOM 956 C CA . ASP A 1 118 ? 4.937 11.547 -24.345 1.00 90.25 118 ASP A CA 1
ATOM 957 C C . ASP A 1 118 ? 6.372 11.624 -24.887 1.00 90.25 118 ASP A C 1
ATOM 959 O O . ASP A 1 118 ? 7.292 10.906 -24.476 1.00 90.25 118 ASP A O 1
ATOM 963 N N . HIS A 1 119 ? 6.576 12.586 -25.782 1.00 84.88 119 HIS A N 1
ATOM 964 C CA . HIS A 1 119 ? 7.877 12.926 -26.358 1.00 84.88 119 HIS A CA 1
ATOM 965 C C . HIS A 1 119 ? 8.566 14.104 -25.646 1.00 84.88 119 HIS A C 1
ATOM 967 O O . HIS A 1 119 ? 9.429 14.763 -26.227 1.00 84.88 119 HIS A O 1
ATOM 973 N N . THR A 1 120 ? 8.205 14.397 -24.389 1.00 88.69 120 THR A N 1
ATOM 974 C CA . THR A 1 120 ? 8.850 15.456 -23.597 1.00 88.69 120 THR A CA 1
ATOM 975 C C . THR A 1 120 ? 10.364 15.275 -23.591 1.00 88.69 120 THR A C 1
ATOM 977 O O . THR A 1 120 ? 10.886 14.271 -23.103 1.00 88.69 120 THR A O 1
ATOM 980 N N . HIS A 1 121 ? 11.080 16.287 -24.081 1.00 89.62 121 HIS A N 1
ATOM 981 C CA . HIS A 1 121 ? 12.536 16.264 -24.122 1.00 89.62 121 HIS A CA 1
ATOM 982 C C . HIS A 1 121 ? 13.125 16.045 -22.720 1.00 89.62 121 HIS A C 1
ATOM 984 O O . HIS A 1 121 ? 12.693 16.677 -21.746 1.00 89.62 121 HIS A O 1
ATOM 990 N N . PHE A 1 122 ? 14.143 15.183 -22.611 1.00 90.19 122 PHE A N 1
ATOM 991 C CA . PHE A 1 122 ? 14.707 14.780 -21.320 1.00 90.19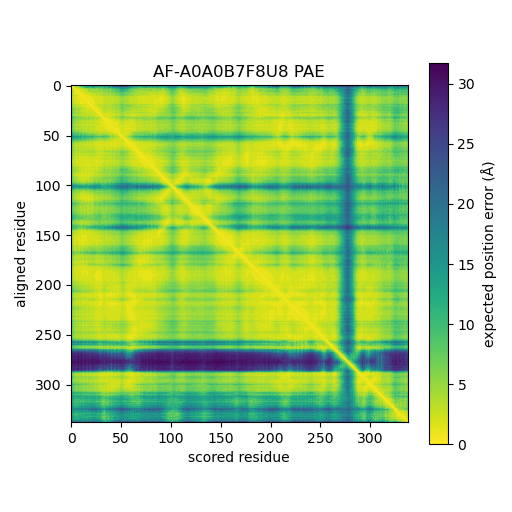 122 PHE A CA 1
ATOM 992 C C . PHE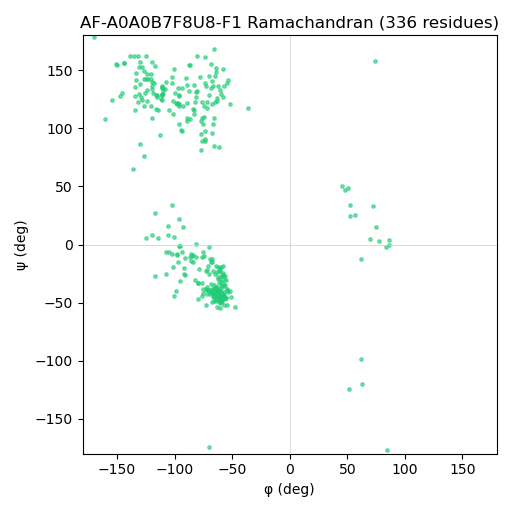 A 1 122 ? 15.138 15.973 -20.462 1.00 90.19 122 PHE A C 1
ATOM 994 O O . PHE A 1 122 ? 14.903 15.968 -19.259 1.00 90.19 122 PHE A O 1
ATOM 1001 N N . MET A 1 123 ? 15.700 17.024 -21.068 1.00 91.44 123 MET A N 1
ATOM 1002 C CA . MET A 1 123 ? 16.128 18.229 -20.339 1.00 91.44 123 MET A CA 1
ATOM 1003 C C . MET A 1 123 ? 14.964 18.934 -19.630 1.00 91.44 123 MET A C 1
ATOM 1005 O O . MET A 1 123 ? 15.116 19.363 -18.488 1.00 91.44 123 MET A O 1
ATOM 1009 N N . THR A 1 124 ? 13.788 18.998 -20.259 1.00 92.19 124 THR A N 1
ATOM 1010 C CA . THR A 1 124 ? 12.579 19.590 -19.666 1.00 92.19 124 THR A CA 1
ATOM 1011 C C . THR A 1 124 ? 12.096 18.759 -18.482 1.00 92.19 124 THR A C 1
ATOM 1013 O O . THR A 1 124 ? 11.807 19.288 -17.407 1.00 92.19 124 THR A O 1
ATOM 1016 N N . TYR A 1 125 ? 12.071 17.435 -18.649 1.00 89.06 125 TYR A N 1
ATOM 1017 C CA . TYR A 1 125 ? 11.749 16.509 -17.566 1.00 89.06 125 TYR A CA 1
ATOM 1018 C C . TYR A 1 125 ? 12.758 16.614 -16.409 1.00 89.06 125 TYR A C 1
ATOM 1020 O O . TYR A 1 125 ? 12.365 16.761 -15.251 1.00 89.06 125 TYR A O 1
ATOM 1028 N N . ALA A 1 126 ? 14.056 16.587 -16.712 1.00 91.25 126 ALA A N 1
ATOM 1029 C CA . ALA A 1 126 ? 15.131 16.677 -15.734 1.00 91.25 126 ALA A CA 1
ATOM 1030 C C . ALA A 1 126 ? 15.070 17.995 -14.952 1.00 91.25 126 ALA A C 1
ATOM 1032 O O . ALA A 1 126 ? 15.224 17.966 -13.734 1.00 91.25 126 ALA A O 1
ATOM 1033 N N . ALA A 1 127 ? 14.767 19.121 -15.607 1.00 91.50 127 ALA A N 1
ATOM 1034 C CA . ALA A 1 127 ? 14.572 20.411 -14.947 1.00 91.50 127 ALA A CA 1
ATOM 1035 C C . ALA A 1 127 ? 13.392 20.385 -13.959 1.00 91.50 127 ALA A C 1
ATOM 1037 O O . ALA A 1 127 ? 13.540 20.817 -12.814 1.00 91.50 127 ALA A O 1
ATOM 1038 N N . LYS A 1 128 ? 12.250 19.801 -14.355 1.00 90.81 128 LYS A N 1
ATOM 1039 C CA . LYS A 1 128 ? 11.081 19.629 -13.472 1.00 90.81 128 LYS A CA 1
ATOM 1040 C C . LYS A 1 128 ? 11.424 18.804 -12.229 1.00 90.81 128 LYS A C 1
ATOM 1042 O O . LYS A 1 128 ? 11.033 19.168 -11.125 1.00 90.81 128 LYS A O 1
ATOM 1047 N N . VAL A 1 129 ? 12.162 17.705 -12.389 1.00 88.19 129 VAL A N 1
ATOM 1048 C CA . VAL A 1 129 ? 12.574 16.849 -11.261 1.00 88.19 129 VAL A CA 1
ATOM 1049 C C . VAL A 1 129 ? 13.641 17.532 -10.397 1.00 88.19 129 VAL A C 1
ATOM 1051 O O . VAL A 1 129 ? 13.601 17.431 -9.170 1.00 88.19 129 VAL A O 1
ATOM 1054 N N . ALA A 1 130 ? 14.584 18.246 -11.016 1.00 90.00 130 ALA A N 1
ATOM 1055 C CA . ALA A 1 130 ? 15.652 18.965 -10.327 1.00 90.00 130 ALA A CA 1
ATOM 1056 C C . ALA A 1 130 ? 15.121 20.069 -9.405 1.00 90.00 130 ALA A C 1
ATOM 1058 O O . ALA A 1 130 ? 15.747 20.334 -8.385 1.00 90.00 130 ALA A O 1
ATOM 1059 N N . ALA A 1 131 ? 13.955 20.656 -9.699 1.00 91.06 131 ALA A N 1
ATOM 1060 C CA . ALA A 1 131 ? 13.338 21.696 -8.870 1.00 91.06 131 ALA A CA 1
ATOM 1061 C C . ALA A 1 131 ? 13.101 21.264 -7.408 1.00 91.06 131 ALA A C 1
ATOM 1063 O O . ALA A 1 131 ? 13.103 22.097 -6.504 1.00 91.06 131 ALA A O 1
ATOM 1064 N N . CYS A 1 132 ? 12.932 19.962 -7.158 1.00 86.19 132 CYS A N 1
ATOM 1065 C CA . CYS A 1 132 ? 12.725 19.411 -5.817 1.00 86.19 132 CYS A CA 1
ATOM 1066 C C . CYS A 1 132 ? 13.995 18.802 -5.199 1.00 86.19 132 CYS A C 1
ATOM 1068 O O . CYS A 1 132 ? 13.922 18.172 -4.144 1.00 86.19 132 CYS A O 1
ATOM 1070 N N . LEU A 1 133 ? 15.155 18.938 -5.847 1.00 87.06 133 LEU A N 1
ATOM 1071 C CA . LEU A 1 133 ? 16.405 18.290 -5.455 1.00 87.06 133 LEU A CA 1
ATOM 1072 C C . LEU A 1 133 ? 17.551 19.303 -5.384 1.00 87.06 133 LEU A C 1
ATOM 1074 O O . LEU A 1 133 ? 17.528 20.360 -6.002 1.00 87.06 133 LEU A O 1
ATOM 1078 N N . ARG A 1 134 ? 18.590 18.973 -4.616 1.00 85.12 134 ARG A N 1
ATOM 1079 C CA . ARG A 1 134 ? 19.804 19.794 -4.496 1.00 85.12 134 ARG A CA 1
ATOM 1080 C C . ARG A 1 134 ? 21.031 18.973 -4.859 1.00 85.12 134 ARG A C 1
ATOM 1082 O O . ARG A 1 134 ? 21.071 17.777 -4.570 1.00 85.12 134 ARG A O 1
ATOM 1089 N N . HIS A 1 135 ? 22.023 19.634 -5.460 1.00 88.19 135 HIS A N 1
ATOM 1090 C CA . HIS A 1 135 ? 23.313 19.038 -5.836 1.00 88.19 135 HIS A CA 1
ATOM 1091 C C . HIS A 1 135 ? 23.153 17.737 -6.637 1.00 88.19 135 HIS A C 1
ATOM 1093 O O . HIS A 1 135 ? 23.743 16.703 -6.306 1.00 88.19 135 HIS A O 1
ATOM 1099 N N . VAL A 1 136 ? 22.297 17.786 -7.662 1.00 91.19 136 VAL A N 1
ATOM 1100 C CA . VAL A 1 136 ? 21.959 16.637 -8.500 1.00 91.19 136 VAL A CA 1
ATOM 1101 C C . VAL A 1 136 ? 22.372 16.886 -9.945 1.00 91.19 136 VAL A C 1
ATOM 1103 O O . VAL A 1 136 ? 22.190 17.981 -10.468 1.00 91.19 136 VAL A O 1
ATOM 1106 N N . ILE A 1 137 ? 22.914 15.856 -10.589 1.00 92.25 137 ILE A N 1
ATOM 1107 C CA . ILE A 1 137 ? 23.160 15.827 -12.030 1.00 92.25 137 ILE A CA 1
ATOM 1108 C C . ILE A 1 137 ? 22.357 14.671 -12.617 1.00 92.25 137 ILE A C 1
ATOM 1110 O O . ILE A 1 137 ? 22.379 13.554 -12.091 1.00 92.25 137 ILE A O 1
ATOM 1114 N N . PHE A 1 138 ? 21.665 14.943 -13.717 1.00 94.06 138 PHE A N 1
ATOM 1115 C CA . PHE A 1 138 ? 20.945 13.945 -14.491 1.00 94.06 138 PHE A CA 1
ATOM 1116 C C . PHE A 1 138 ? 21.667 13.696 -15.811 1.00 94.06 138 PHE A C 1
ATOM 1118 O O . PHE A 1 138 ? 22.054 14.641 -16.492 1.00 94.06 138 PHE A O 1
ATOM 1125 N N . ALA A 1 139 ? 21.838 12.426 -16.165 1.00 93.00 139 ALA A N 1
ATOM 1126 C CA . ALA A 1 139 ? 22.387 12.013 -17.448 1.00 93.00 139 ALA A CA 1
ATOM 1127 C C . ALA A 1 139 ? 21.422 11.030 -18.107 1.00 93.00 139 ALA A C 1
ATOM 1129 O O . ALA A 1 139 ? 21.134 9.966 -17.548 1.00 93.00 139 ALA A O 1
ATOM 1130 N N . ASP A 1 140 ? 20.917 11.406 -19.274 1.00 91.25 140 ASP A N 1
ATOM 1131 C CA . ASP A 1 140 ? 20.058 10.556 -20.087 1.00 91.25 140 ASP A CA 1
ATOM 1132 C C . ASP A 1 140 ? 20.825 9.323 -20.580 1.00 91.25 140 ASP A C 1
ATOM 1134 O O . ASP A 1 140 ? 22.024 9.404 -20.849 1.00 91.25 140 ASP A O 1
ATOM 1138 N N . GLN A 1 141 ? 20.149 8.180 -20.688 1.00 88.31 141 GLN A N 1
ATOM 1139 C CA . GLN A 1 141 ? 20.723 6.996 -21.331 1.00 88.31 141 GLN A CA 1
ATOM 1140 C C . GLN A 1 141 ? 20.276 6.835 -22.786 1.00 88.31 141 GLN A C 1
ATOM 1142 O O . GLN A 1 141 ? 20.833 5.973 -23.460 1.00 88.31 141 GLN A O 1
ATOM 1147 N N . VAL A 1 142 ? 19.314 7.636 -23.271 1.00 82.38 142 VAL A N 1
ATOM 1148 C CA . VAL A 1 142 ? 18.860 7.740 -24.681 1.00 82.38 142 VAL A CA 1
ATOM 1149 C C . VAL A 1 142 ? 18.267 6.445 -25.279 1.00 82.38 142 VAL A C 1
ATOM 1151 O O . VAL A 1 142 ? 17.606 6.476 -26.310 1.00 82.38 142 VAL A O 1
ATOM 1154 N N . VAL A 1 143 ? 18.432 5.294 -24.623 1.00 78.56 143 VAL A N 1
ATOM 1155 C CA . VAL A 1 143 ? 17.868 4.003 -25.032 1.00 78.56 143 VAL A CA 1
ATOM 1156 C C . VAL A 1 143 ? 16.568 3.751 -24.278 1.00 78.56 143 VAL A C 1
ATOM 1158 O O . VAL A 1 143 ? 16.579 3.365 -23.100 1.00 78.56 143 VAL A O 1
ATOM 1161 N N . TYR A 1 144 ? 15.449 3.938 -24.971 1.00 81.19 144 TYR A N 1
ATOM 1162 C CA . TYR A 1 144 ? 14.110 3.714 -24.436 1.00 81.19 144 TYR A CA 1
ATOM 1163 C C . TYR A 1 144 ? 13.464 2.508 -25.117 1.00 81.19 144 TYR A C 1
ATOM 1165 O O . TYR A 1 144 ? 13.479 2.397 -26.339 1.00 81.19 144 TYR A O 1
ATOM 1173 N N . GLY A 1 145 ? 12.960 1.579 -24.305 1.00 83.00 145 GLY A N 1
ATOM 1174 C CA . GLY A 1 145 ? 12.128 0.477 -24.788 1.00 83.00 145 GLY A CA 1
ATOM 1175 C C . GLY A 1 145 ? 10.666 0.906 -24.825 1.00 83.00 145 GLY A C 1
ATOM 1176 O O . GLY A 1 145 ? 10.281 1.798 -24.059 1.00 83.00 145 GLY A O 1
ATOM 1177 N N . PHE A 1 146 ? 9.899 0.263 -25.700 1.00 90.00 146 PHE A N 1
ATOM 1178 C CA . PHE A 1 146 ? 8.449 0.386 -25.767 1.00 90.00 146 PHE A CA 1
ATOM 1179 C C . PHE A 1 146 ? 7.820 -0.930 -25.325 1.00 90.00 146 PHE A C 1
ATOM 1181 O O . PHE A 1 146 ? 8.293 -1.992 -25.725 1.00 90.00 146 PHE A O 1
ATOM 1188 N N . ASP A 1 147 ? 6.778 -0.831 -24.511 1.00 93.88 147 ASP A N 1
ATOM 1189 C CA . ASP A 1 147 ? 6.018 -1.956 -23.979 1.00 93.88 147 ASP A CA 1
ATOM 1190 C C . ASP A 1 147 ? 4.531 -1.698 -24.272 1.00 93.88 147 ASP A C 1
ATOM 1192 O O . ASP A 1 147 ? 4.004 -0.635 -23.917 1.00 93.88 147 ASP A O 1
ATOM 1196 N N . TYR A 1 148 ? 3.858 -2.630 -24.948 1.00 95.38 148 TYR A N 1
ATOM 1197 C CA . TYR A 1 148 ? 2.443 -2.496 -25.300 1.00 95.38 148 TYR A CA 1
ATOM 1198 C C . TYR A 1 148 ? 1.536 -2.987 -24.171 1.00 95.38 148 TYR A C 1
ATOM 1200 O O . TYR A 1 148 ? 1.926 -3.816 -23.355 1.00 95.38 148 TYR A O 1
ATOM 1208 N N . MET A 1 149 ? 0.309 -2.463 -24.133 1.00 95.12 149 MET A N 1
ATOM 1209 C CA . MET A 1 149 ? -0.725 -2.841 -23.164 1.00 95.12 149 MET A CA 1
ATOM 1210 C C . MET A 1 149 ? -0.869 -4.358 -23.018 1.00 95.12 149 MET A C 1
ATOM 1212 O O . MET A 1 149 ? -0.778 -4.869 -21.905 1.00 95.12 149 MET A O 1
ATOM 1216 N N . GLU A 1 150 ? -1.078 -5.043 -24.141 1.00 95.75 150 GLU A N 1
ATOM 1217 C CA . GLU A 1 150 ? -1.349 -6.481 -24.178 1.00 95.75 150 GLU A CA 1
ATOM 1218 C C . GLU A 1 150 ? -0.144 -7.275 -23.663 1.00 95.75 150 GLU A C 1
ATOM 1220 O O . GLU A 1 150 ? -0.299 -8.063 -22.743 1.00 95.75 150 GLU A O 1
ATOM 1225 N N . ASP A 1 151 ? 1.074 -6.957 -24.121 1.00 95.69 151 ASP A N 1
ATOM 1226 C CA . ASP A 1 151 ? 2.301 -7.627 -23.659 1.00 95.69 151 ASP A CA 1
ATOM 1227 C C . ASP A 1 151 ? 2.513 -7.478 -22.142 1.00 95.69 151 ASP A C 1
ATOM 1229 O O . ASP A 1 151 ? 2.990 -8.386 -21.459 1.00 95.69 151 ASP A O 1
ATOM 1233 N N . VAL A 1 152 ? 2.176 -6.307 -21.593 1.00 96.19 152 VAL A N 1
ATOM 1234 C CA . VAL A 1 152 ? 2.283 -6.049 -20.152 1.00 96.19 152 VAL A CA 1
ATOM 1235 C C . VAL A 1 152 ? 1.217 -6.826 -19.385 1.00 96.19 152 VAL A C 1
ATOM 1237 O O . VAL A 1 152 ? 1.517 -7.330 -18.304 1.00 96.19 152 VAL A O 1
ATOM 1240 N N . LEU A 1 153 ? -0.007 -6.920 -19.910 1.00 96.88 153 LEU A N 1
ATOM 1241 C CA . LEU A 1 153 ? -1.075 -7.714 -19.303 1.00 96.88 153 LEU A CA 1
ATOM 1242 C C . LEU A 1 153 ? -0.749 -9.207 -19.342 1.00 96.88 153 LEU A C 1
ATOM 1244 O O . LEU A 1 153 ? -0.859 -9.844 -18.300 1.00 96.88 153 LEU A O 1
ATOM 1248 N N . ASP A 1 154 ? -0.259 -9.721 -20.469 1.00 96.75 154 ASP A N 1
ATOM 1249 C CA . ASP A 1 154 ? 0.179 -11.111 -20.620 1.00 96.75 154 ASP A CA 1
ATOM 1250 C C . ASP A 1 154 ? 1.297 -11.440 -19.624 1.00 96.75 154 ASP A C 1
ATOM 1252 O O . ASP A 1 154 ? 1.233 -12.437 -18.908 1.00 96.75 154 ASP A O 1
ATOM 1256 N N . LEU A 1 155 ? 2.288 -10.549 -19.488 1.00 96.38 155 LEU A N 1
ATOM 1257 C CA . LEU A 1 155 ? 3.372 -10.721 -18.520 1.00 96.38 155 LEU A CA 1
ATOM 1258 C C . LEU A 1 155 ? 2.874 -10.691 -17.064 1.00 96.38 155 LEU A C 1
ATOM 1260 O O . LEU A 1 155 ? 3.407 -11.399 -16.206 1.00 96.38 155 LEU A O 1
ATOM 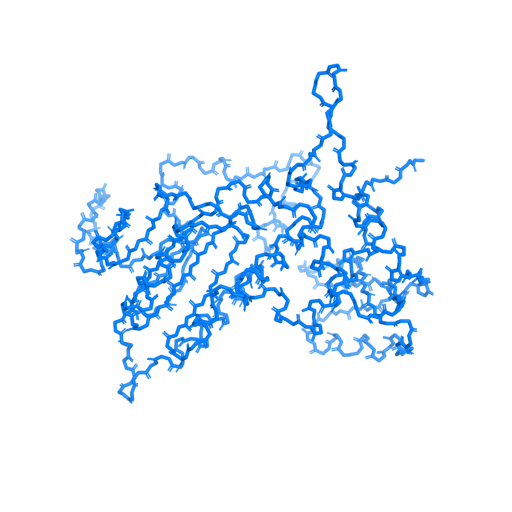1264 N N . LEU A 1 156 ? 1.888 -9.845 -16.752 1.00 97.06 156 LEU A N 1
ATOM 1265 C CA . LEU A 1 156 ? 1.266 -9.809 -15.426 1.00 97.06 156 LEU A CA 1
ATOM 1266 C C . LEU A 1 156 ? 0.452 -11.081 -15.163 1.00 97.06 156 LEU A C 1
ATOM 1268 O O . LEU A 1 156 ? 0.523 -11.612 -14.056 1.00 97.06 156 LEU A O 1
ATOM 1272 N N . GLU A 1 157 ? -0.281 -11.571 -16.161 1.00 97.19 157 GLU A N 1
ATOM 1273 C CA . GLU A 1 157 ? -1.079 -12.795 -16.095 1.00 97.19 157 GLU A CA 1
ATOM 1274 C C . GLU A 1 157 ? -0.200 -14.028 -15.880 1.00 97.19 157 GLU A C 1
ATOM 1276 O O . GLU A 1 157 ? -0.427 -14.767 -14.918 1.00 97.19 157 GLU A O 1
ATOM 1281 N N . GLU A 1 158 ? 0.869 -14.181 -16.665 1.00 95.62 158 GLU A N 1
ATOM 1282 C CA . GLU A 1 158 ? 1.883 -15.224 -16.470 1.00 95.62 158 GLU A CA 1
ATOM 1283 C C . GLU A 1 158 ? 2.489 -15.127 -15.063 1.00 95.62 158 GLU A C 1
ATOM 1285 O O . GLU A 1 158 ? 2.564 -16.110 -14.329 1.00 95.62 158 GLU A O 1
ATOM 1290 N N . HIS A 1 159 ? 2.871 -13.923 -14.622 1.00 95.38 159 HIS A N 1
ATOM 1291 C CA . HIS A 1 159 ? 3.480 -13.749 -13.306 1.00 95.38 159 HIS A CA 1
ATOM 1292 C C . HIS A 1 159 ? 2.555 -14.141 -12.145 1.00 95.38 159 HIS A C 1
ATOM 1294 O O . HIS A 1 159 ? 3.028 -14.682 -11.141 1.00 95.38 159 HIS A O 1
ATOM 1300 N N . ILE A 1 160 ? 1.264 -13.822 -12.250 1.00 96.25 160 ILE A N 1
ATOM 1301 C CA . ILE A 1 160 ? 0.273 -14.080 -11.203 1.00 96.25 160 ILE A CA 1
ATOM 1302 C C . ILE A 1 160 ? -0.115 -15.559 -11.183 1.00 96.25 160 ILE A C 1
ATOM 1304 O O . ILE A 1 160 ? -0.173 -16.148 -10.106 1.00 96.25 160 ILE A O 1
ATOM 1308 N N . THR A 1 161 ? -0.357 -16.153 -12.352 1.00 96.19 161 THR A N 1
ATOM 1309 C CA . THR A 1 161 ? -0.977 -17.481 -12.461 1.00 96.19 161 THR A CA 1
ATOM 1310 C C . THR A 1 161 ? 0.040 -18.614 -12.599 1.00 96.19 161 THR A C 1
ATOM 1312 O O . THR A 1 161 ? -0.188 -19.710 -12.087 1.00 96.19 161 THR A O 1
ATOM 1315 N N . ASP A 1 162 ? 1.200 -18.375 -13.212 1.00 94.00 162 ASP A N 1
ATOM 1316 C CA . ASP A 1 162 ? 2.193 -19.412 -13.529 1.00 94.00 162 ASP A CA 1
ATOM 1317 C C . ASP A 1 162 ? 3.382 -19.416 -12.562 1.00 94.00 162 ASP A C 1
ATOM 1319 O O . ASP A 1 162 ? 4.520 -19.753 -12.900 1.00 94.00 162 ASP A O 1
ATOM 1323 N N . ASN A 1 163 ? 3.114 -19.098 -11.293 1.00 92.31 163 ASN A N 1
ATOM 1324 C CA . ASN A 1 163 ? 4.119 -19.192 -10.246 1.00 92.31 163 ASN A CA 1
ATOM 1325 C C . ASN A 1 163 ? 4.341 -20.644 -9.797 1.00 92.31 163 ASN A C 1
ATOM 1327 O O . ASN A 1 163 ? 3.533 -21.227 -9.066 1.00 92.31 163 ASN A O 1
ATOM 1331 N N . ILE A 1 164 ? 5.475 -21.211 -10.209 1.00 92.25 164 ILE A N 1
ATOM 1332 C CA . ILE A 1 164 ? 5.902 -22.564 -9.848 1.00 92.25 164 ILE A CA 1
ATOM 1333 C C . ILE A 1 164 ? 6.917 -22.504 -8.703 1.00 92.25 164 ILE A C 1
ATOM 1335 O O . ILE A 1 164 ? 7.997 -21.925 -8.826 1.00 92.25 164 ILE A O 1
ATOM 1339 N N . VAL A 1 165 ? 6.597 -23.171 -7.597 1.00 91.19 165 VAL A N 1
ATOM 1340 C CA . VAL A 1 165 ? 7.448 -23.292 -6.413 1.00 91.19 165 VAL A CA 1
ATOM 1341 C C . VAL A 1 165 ? 7.958 -24.724 -6.301 1.00 91.19 165 VAL A C 1
ATOM 1343 O O . VAL A 1 165 ? 7.201 -25.686 -6.413 1.00 91.19 165 VAL A O 1
ATOM 1346 N N . ARG A 1 166 ? 9.260 -24.880 -6.049 1.00 93.06 166 ARG A N 1
ATOM 1347 C CA . ARG A 1 166 ? 9.872 -26.184 -5.784 1.00 93.06 166 ARG A CA 1
ATOM 1348 C C . ARG A 1 166 ? 9.999 -26.413 -4.284 1.00 93.06 166 ARG A C 1
ATOM 1350 O O . ARG A 1 166 ? 10.701 -25.659 -3.611 1.00 93.06 166 ARG A O 1
ATOM 1357 N N . ILE A 1 167 ? 9.392 -27.485 -3.784 1.00 93.81 167 ILE A N 1
ATOM 1358 C CA . ILE A 1 167 ? 9.504 -27.915 -2.386 1.00 93.81 167 ILE A CA 1
ATOM 1359 C C . ILE A 1 167 ? 10.114 -29.318 -2.387 1.00 93.81 167 ILE A C 1
ATOM 1361 O O . ILE A 1 167 ? 9.504 -30.287 -2.830 1.00 93.81 167 ILE A O 1
ATOM 1365 N N . GLY A 1 168 ? 11.373 -29.417 -1.953 1.00 94.62 168 GLY A N 1
ATOM 1366 C CA . GLY A 1 168 ? 12.146 -30.654 -2.068 1.00 94.62 168 GLY A CA 1
ATOM 1367 C C . GLY A 1 168 ? 12.362 -31.072 -3.530 1.00 94.62 168 GLY A C 1
ATOM 1368 O O . GLY A 1 168 ? 12.986 -30.353 -4.321 1.00 94.62 168 GLY A O 1
ATOM 1369 N N . SER A 1 169 ? 11.880 -32.260 -3.888 1.00 94.88 169 SER A N 1
ATOM 1370 C CA . SER A 1 169 ? 11.921 -32.793 -5.256 1.00 94.88 169 SER A CA 1
ATOM 1371 C C . SER A 1 169 ? 10.690 -32.448 -6.091 1.00 94.88 169 SER A C 1
ATOM 1373 O O . SER A 1 169 ? 10.720 -32.665 -7.298 1.00 94.88 169 SER A O 1
ATOM 1375 N N . GLU A 1 170 ? 9.631 -31.929 -5.476 1.00 97.38 170 GLU A N 1
ATOM 1376 C CA . GLU A 1 170 ? 8.338 -31.735 -6.126 1.00 97.38 170 GLU A CA 1
ATOM 1377 C C . GLU A 1 170 ? 8.133 -30.283 -6.566 1.00 97.38 170 GLU A C 1
ATOM 1379 O O . GLU A 1 170 ? 8.683 -29.342 -5.981 1.00 97.38 170 GLU A O 1
ATOM 1384 N N . LEU A 1 171 ? 7.349 -30.118 -7.631 1.00 96.50 171 LEU A N 1
ATOM 1385 C CA . LEU A 1 171 ? 6.962 -28.829 -8.191 1.00 96.50 171 LEU A CA 1
ATOM 1386 C C . LEU A 1 171 ? 5.478 -28.599 -7.924 1.00 96.50 171 LEU A C 1
ATOM 1388 O O . LEU A 1 171 ? 4.649 -29.457 -8.218 1.00 96.50 171 LEU A O 1
ATOM 1392 N N . TYR A 1 172 ? 5.163 -27.422 -7.402 1.00 95.44 172 TYR A N 1
ATOM 1393 C CA . TYR A 1 172 ? 3.816 -26.986 -7.069 1.00 95.44 172 TYR A CA 1
ATOM 1394 C C . TYR A 1 172 ? 3.512 -25.691 -7.810 1.00 95.44 172 TYR A C 1
ATOM 1396 O O . TYR A 1 172 ? 4.384 -24.834 -7.932 1.00 95.44 172 TYR A O 1
ATOM 1404 N N . ARG A 1 173 ? 2.276 -25.524 -8.279 1.00 95.19 173 ARG A N 1
ATOM 1405 C CA . ARG A 1 173 ? 1.789 -24.251 -8.823 1.00 95.19 173 ARG A CA 1
ATOM 1406 C C . ARG A 1 173 ? 0.973 -23.532 -7.757 1.00 95.19 173 ARG A C 1
ATOM 1408 O O . ARG A 1 173 ? 0.087 -24.137 -7.155 1.00 95.19 173 ARG A O 1
ATOM 1415 N N . GLN A 1 174 ? 1.264 -22.255 -7.528 1.00 94.38 174 GLN A N 1
ATOM 1416 C CA . GLN A 1 174 ? 0.449 -21.412 -6.660 1.00 94.38 174 GLN A CA 1
ATOM 1417 C C . GLN A 1 174 ? -0.850 -21.039 -7.386 1.00 94.38 174 GLN A C 1
ATOM 1419 O O . GLN A 1 174 ? -0.828 -20.267 -8.337 1.00 94.38 174 GLN A O 1
ATOM 1424 N N . VAL A 1 175 ? -1.972 -21.598 -6.929 1.00 94.19 175 VAL A N 1
ATOM 1425 C CA . VAL A 1 175 ? -3.306 -21.380 -7.525 1.00 94.19 175 VAL A CA 1
ATOM 1426 C C . VAL A 1 175 ? -4.136 -20.307 -6.812 1.00 94.19 175 VAL A C 1
ATOM 1428 O O . VAL A 1 175 ? -5.132 -19.846 -7.353 1.00 94.19 175 VAL A O 1
ATOM 1431 N N . VAL A 1 176 ? -3.746 -19.918 -5.595 1.00 93.88 176 VAL A N 1
ATOM 1432 C CA . VAL A 1 176 ? -4.362 -18.828 -4.823 1.00 93.88 176 VAL A CA 1
ATOM 1433 C C . VAL A 1 176 ? -3.250 -17.946 -4.265 1.00 93.88 176 VAL A C 1
ATOM 1435 O O . VAL A 1 176 ? -2.189 -18.438 -3.860 1.00 93.88 176 VAL A O 1
ATOM 1438 N N . GLY A 1 177 ? -3.488 -16.639 -4.268 1.00 95.88 177 GLY A N 1
ATOM 1439 C CA . GLY A 1 177 ? -2.521 -15.635 -3.866 1.00 95.88 177 GLY A CA 1
ATOM 1440 C C . GLY A 1 177 ? -1.560 -15.229 -4.979 1.00 95.88 177 GLY A C 1
ATOM 1441 O O . GLY A 1 177 ? -1.655 -15.672 -6.122 1.00 95.88 177 GLY A O 1
ATOM 1442 N N . ILE A 1 178 ? -0.614 -14.365 -4.622 1.00 96.12 178 ILE A N 1
ATOM 1443 C CA . ILE A 1 178 ? 0.419 -13.831 -5.512 1.00 96.12 178 ILE A CA 1
ATOM 1444 C C . ILE A 1 178 ? 1.826 -14.198 -5.017 1.00 96.12 178 ILE A C 1
ATOM 1446 O O . ILE A 1 178 ? 2.018 -14.421 -3.816 1.00 96.12 178 ILE A O 1
ATOM 1450 N N . PRO A 1 179 ? 2.844 -14.207 -5.897 1.00 93.94 179 PRO A N 1
ATOM 1451 C CA . PRO A 1 179 ? 4.191 -14.633 -5.522 1.00 93.94 179 PRO A CA 1
ATOM 1452 C C . PRO A 1 179 ? 4.825 -13.695 -4.494 1.00 93.94 179 PRO A C 1
ATOM 1454 O O . PRO A 1 179 ? 4.997 -12.500 -4.749 1.00 93.94 179 PRO A O 1
ATOM 1457 N N . GLN A 1 180 ? 5.233 -14.214 -3.337 1.00 90.56 180 GLN A N 1
ATOM 1458 C CA . GLN A 1 180 ? 5.959 -13.425 -2.339 1.00 90.56 180 GLN A CA 1
ATOM 1459 C C . GLN A 1 180 ? 7.406 -13.161 -2.788 1.00 90.56 180 GLN A C 1
ATOM 1461 O O . GLN A 1 180 ? 8.083 -14.033 -3.329 1.00 90.56 180 GLN A O 1
ATOM 1466 N N . GLY A 1 181 ? 7.902 -11.940 -2.564 1.00 88.00 181 GLY A N 1
ATOM 1467 C CA . GLY A 1 181 ? 9.257 -11.531 -2.966 1.00 88.00 181 GLY A CA 1
ATOM 1468 C C . GLY A 1 181 ? 9.383 -11.013 -4.406 1.00 88.00 181 GLY A C 1
ATOM 1469 O O . GLY A 1 181 ? 10.472 -10.586 -4.809 1.00 88.00 181 GLY A O 1
ATOM 1470 N N . SER A 1 182 ? 8.284 -10.985 -5.166 1.00 92.81 182 SER A N 1
ATOM 1471 C CA . SER A 1 182 ? 8.230 -10.238 -6.422 1.00 92.81 182 SER A CA 1
ATOM 1472 C C . SER A 1 182 ? 8.244 -8.730 -6.163 1.00 92.81 182 SER A C 1
ATOM 1474 O O . SER A 1 182 ? 7.685 -8.219 -5.191 1.00 92.81 182 SER A O 1
ATOM 1476 N N . VAL A 1 183 ? 8.889 -7.993 -7.069 1.00 93.38 183 VAL A N 1
ATOM 1477 C CA . VAL A 1 183 ? 8.911 -6.524 -7.064 1.00 93.38 183 VAL A CA 1
ATOM 1478 C C . VAL A 1 183 ? 7.510 -5.915 -7.239 1.00 93.38 183 VAL A C 1
ATOM 1480 O O . VAL A 1 183 ? 7.301 -4.748 -6.904 1.00 93.38 183 VAL A O 1
ATOM 1483 N N . LEU A 1 184 ? 6.549 -6.692 -7.748 1.00 95.75 184 LEU A N 1
ATOM 1484 C CA . LEU A 1 184 ? 5.179 -6.253 -8.004 1.00 95.75 184 LEU A CA 1
ATOM 1485 C C . LEU A 1 184 ? 4.224 -6.504 -6.834 1.00 95.75 184 LEU A C 1
ATOM 1487 O O . LEU A 1 184 ? 3.250 -5.766 -6.709 1.00 95.75 184 LEU A O 1
ATOM 1491 N N . SER A 1 185 ? 4.483 -7.485 -5.963 1.00 95.19 185 SER A N 1
ATOM 1492 C CA . SER A 1 185 ? 3.459 -8.035 -5.056 1.00 95.19 185 SER A CA 1
ATOM 1493 C C . SER A 1 185 ? 2.827 -6.986 -4.151 1.00 95.19 185 SER A C 1
ATOM 1495 O O . SER A 1 185 ? 1.608 -6.919 -4.024 1.00 95.19 185 SER A O 1
ATOM 1497 N N . THR A 1 186 ? 3.641 -6.101 -3.570 1.00 94.94 186 THR A N 1
ATOM 1498 C CA . THR A 1 186 ? 3.142 -5.013 -2.718 1.00 94.94 186 THR A CA 1
ATOM 1499 C C . THR A 1 186 ? 2.250 -4.040 -3.488 1.00 94.94 186 THR A C 1
ATOM 1501 O O . THR A 1 186 ? 1.258 -3.563 -2.945 1.00 94.94 186 THR A O 1
ATOM 1504 N N . LEU A 1 187 ? 2.582 -3.737 -4.746 1.00 95.69 187 LEU A N 1
ATOM 1505 C CA . LEU A 1 187 ? 1.798 -2.815 -5.567 1.00 95.69 187 LEU A CA 1
ATOM 1506 C C . LEU A 1 187 ? 0.503 -3.468 -6.064 1.00 95.69 187 LEU A C 1
ATOM 1508 O O . LEU A 1 187 ? -0.543 -2.831 -6.006 1.00 95.69 187 LEU A O 1
ATOM 1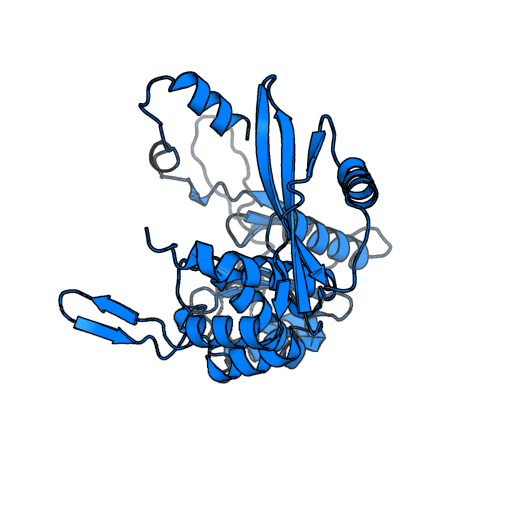512 N N . LEU A 1 188 ? 0.561 -4.734 -6.483 1.00 96.94 188 LEU A N 1
ATOM 1513 C CA . LEU A 1 188 ? -0.619 -5.512 -6.870 1.00 96.94 188 LEU A CA 1
ATOM 1514 C C . LEU A 1 188 ? -1.601 -5.635 -5.700 1.00 96.94 188 LEU A C 1
ATOM 1516 O O . LEU A 1 188 ? -2.774 -5.311 -5.846 1.00 96.94 188 LEU A O 1
ATOM 1520 N N . CYS A 1 189 ? -1.103 -5.982 -4.512 1.00 96.94 189 CYS A N 1
ATOM 1521 C CA . CYS A 1 189 ? -1.892 -6.015 -3.281 1.00 96.94 189 CYS A CA 1
ATOM 1522 C C . CYS A 1 189 ? -2.489 -4.637 -2.935 1.00 96.94 189 CYS A C 1
ATOM 1524 O O . CYS A 1 189 ? -3.656 -4.530 -2.559 1.00 96.94 189 CYS A O 1
ATOM 1526 N N . ALA A 1 190 ? -1.727 -3.552 -3.108 1.00 97.06 190 ALA A N 1
ATOM 1527 C CA . ALA A 1 190 ? -2.235 -2.198 -2.897 1.00 97.06 190 ALA A CA 1
ATOM 1528 C C . ALA A 1 190 ? -3.409 -1.855 -3.829 1.00 97.06 190 ALA A C 1
ATOM 1530 O O . ALA A 1 190 ? -4.417 -1.347 -3.340 1.00 97.06 190 ALA A O 1
ATOM 1531 N N . ILE A 1 191 ? -3.293 -2.164 -5.126 1.00 97.19 191 ILE A N 1
ATOM 1532 C CA . ILE A 1 191 ? -4.342 -1.945 -6.139 1.00 97.19 191 ILE A CA 1
ATOM 1533 C C . ILE A 1 191 ? -5.579 -2.802 -5.840 1.00 97.19 191 ILE A C 1
ATOM 1535 O O . ILE A 1 191 ? -6.702 -2.303 -5.862 1.00 97.19 191 ILE A O 1
ATOM 1539 N N . PHE A 1 192 ? -5.366 -4.074 -5.505 1.00 97.69 192 PHE A N 1
ATOM 1540 C CA . PHE A 1 192 ? -6.418 -5.047 -5.227 1.00 97.69 192 PHE A CA 1
ATOM 1541 C C . PHE A 1 192 ? -7.303 -4.645 -4.043 1.00 97.69 192 PHE A C 1
ATOM 1543 O O . PHE A 1 192 ? -8.513 -4.490 -4.183 1.00 97.69 192 PHE A O 1
ATOM 1550 N N . TYR A 1 193 ? -6.699 -4.381 -2.884 1.00 97.81 193 TYR A N 1
ATOM 1551 C CA . TYR A 1 193 ? -7.445 -3.909 -1.716 1.00 97.81 193 TYR A CA 1
ATOM 1552 C C . TYR A 1 193 ? -7.928 -2.460 -1.879 1.00 97.81 193 TYR A C 1
ATOM 1554 O O . TYR A 1 193 ? -8.912 -2.072 -1.257 1.00 97.81 193 TYR A O 1
ATOM 1562 N N . GLY A 1 194 ? -7.293 -1.666 -2.749 1.00 97.19 194 GLY A N 1
ATOM 1563 C CA . GLY A 1 194 ? -7.822 -0.366 -3.160 1.00 97.19 194 GLY A CA 1
ATOM 1564 C C . GLY A 1 194 ? -9.193 -0.495 -3.831 1.00 97.19 194 GLY A C 1
ATOM 1565 O O . GLY A 1 194 ? -10.072 0.335 -3.613 1.00 97.19 194 GLY A O 1
ATOM 1566 N N . ASP A 1 195 ? -9.410 -1.564 -4.600 1.00 97.50 195 ASP A N 1
ATOM 1567 C CA . ASP A 1 195 ? -10.712 -1.880 -5.190 1.00 97.50 195 ASP A CA 1
ATOM 1568 C C . ASP A 1 195 ? -11.758 -2.313 -4.155 1.00 97.50 195 ASP A C 1
ATOM 1570 O O . ASP A 1 195 ? -12.888 -1.818 -4.181 1.00 97.50 195 ASP A O 1
ATOM 1574 N N . LEU A 1 196 ? -11.373 -3.147 -3.185 1.00 97.31 196 LEU A N 1
ATOM 1575 C CA . LEU A 1 196 ? -12.225 -3.480 -2.035 1.00 97.31 196 LEU A CA 1
ATOM 1576 C C . LEU A 1 196 ? -12.667 -2.214 -1.295 1.00 97.31 196 LEU A C 1
ATOM 1578 O O . LEU A 1 196 ? -13.842 -2.043 -0.978 1.00 97.31 196 LEU A O 1
ATOM 1582 N N . GLU A 1 197 ? -11.740 -1.295 -1.041 1.00 97.62 197 GLU A N 1
ATOM 1583 C CA . GLU A 1 197 ? -12.030 -0.058 -0.316 1.00 97.62 197 GLU A CA 1
ATOM 1584 C C . GLU A 1 197 ? -13.025 0.826 -1.071 1.00 97.62 197 GLU A C 1
ATOM 1586 O O . GLU A 1 197 ? -13.990 1.314 -0.482 1.00 97.62 197 GLU A O 1
ATOM 1591 N N . ARG A 1 198 ? -12.840 0.981 -2.387 1.00 95.38 198 ARG A N 1
ATOM 1592 C CA . ARG A 1 198 ? -13.753 1.755 -3.241 1.00 95.38 198 ARG A CA 1
ATOM 1593 C C . ARG A 1 198 ? -15.136 1.128 -3.382 1.00 95.38 198 ARG A C 1
ATOM 1595 O O . ARG A 1 198 ? -16.077 1.840 -3.713 1.00 95.38 198 ARG A O 1
ATOM 1602 N N . THR A 1 199 ? -15.275 -0.176 -3.171 1.00 94.88 199 THR A N 1
ATOM 1603 C CA . THR A 1 199 ? -16.548 -0.884 -3.368 1.00 94.88 199 THR A CA 1
ATOM 1604 C C . THR A 1 199 ? -17.299 -1.107 -2.057 1.00 94.88 199 THR A C 1
ATOM 1606 O O . THR A 1 199 ? -18.518 -0.948 -2.016 1.00 94.88 199 THR A O 1
ATOM 1609 N N . LYS A 1 200 ? -16.595 -1.445 -0.971 1.00 97.06 200 LYS A N 1
ATOM 1610 C CA . LYS A 1 200 ? -17.186 -1.824 0.325 1.00 97.06 200 LYS A CA 1
ATOM 1611 C C . LYS A 1 200 ? -17.030 -0.755 1.406 1.00 97.06 200 LYS A C 1
ATOM 1613 O O . LYS A 1 200 ? -17.843 -0.699 2.326 1.00 97.06 200 LYS A O 1
ATOM 1618 N N . LEU A 1 201 ? -16.015 0.108 1.307 1.00 97.38 201 LEU A N 1
ATOM 1619 C CA . LEU A 1 201 ? -15.620 1.042 2.372 1.00 97.38 201 LEU A CA 1
ATOM 1620 C C . LEU A 1 201 ? -15.758 2.517 1.973 1.00 97.38 201 LEU A C 1
ATOM 1622 O O . LEU A 1 201 ? -15.089 3.376 2.543 1.00 97.38 201 LEU A O 1
ATOM 1626 N N . VAL A 1 202 ? -16.663 2.834 1.041 1.00 96.25 202 VAL A N 1
ATOM 1627 C CA . VAL A 1 202 ? -16.867 4.196 0.503 1.00 96.25 202 VAL A CA 1
ATOM 1628 C C . VAL A 1 202 ? -17.071 5.244 1.606 1.00 96.25 202 VAL A C 1
ATOM 1630 O O . VAL A 1 202 ? -16.489 6.321 1.542 1.00 96.25 202 VAL A O 1
ATOM 1633 N N . PHE A 1 203 ? -17.820 4.904 2.662 1.00 96.69 203 PHE A N 1
ATOM 1634 C CA . PHE A 1 203 ? -18.103 5.800 3.798 1.00 96.69 203 PHE A CA 1
ATOM 1635 C C . PHE A 1 203 ? -16.842 6.260 4.554 1.00 96.69 203 PHE A C 1
ATOM 1637 O O . PHE A 1 203 ? -16.850 7.257 5.270 1.00 96.69 203 PHE A O 1
ATOM 1644 N N . THR A 1 204 ? -15.722 5.545 4.419 1.00 96.88 204 THR A N 1
ATOM 1645 C CA . THR A 1 204 ? -14.463 5.938 5.067 1.00 96.88 204 THR A CA 1
ATOM 1646 C C . THR A 1 204 ? -13.849 7.203 4.462 1.00 96.88 204 THR A C 1
ATOM 1648 O O . THR A 1 204 ? -12.957 7.788 5.075 1.00 96.88 204 THR A O 1
ATOM 1651 N N . ALA A 1 205 ? -14.344 7.646 3.301 1.00 94.44 205 ALA A N 1
ATOM 1652 C CA . ALA A 1 205 ? -13.995 8.918 2.679 1.00 94.44 205 ALA A CA 1
ATOM 1653 C C . ALA A 1 205 ? -14.837 10.105 3.192 1.00 94.44 205 ALA A C 1
ATOM 1655 O O . ALA A 1 205 ? -14.531 11.248 2.848 1.00 94.44 205 ALA A O 1
ATOM 1656 N N . ASP A 1 206 ? -15.877 9.853 3.997 1.00 94.88 206 ASP A N 1
ATOM 1657 C CA . ASP A 1 206 ? -16.739 10.906 4.537 1.00 94.88 206 ASP A CA 1
ATOM 1658 C C . ASP A 1 206 ? -15.955 11.850 5.477 1.00 94.88 206 ASP A C 1
ATOM 1660 O O . ASP A 1 206 ? -14.981 11.438 6.120 1.00 94.88 206 ASP A O 1
ATOM 1664 N N . PRO A 1 207 ? -16.367 13.127 5.605 1.00 92.38 207 PRO A N 1
ATOM 1665 C CA . PRO A 1 207 ? -15.747 14.056 6.544 1.00 92.38 207 PRO A CA 1
ATOM 1666 C C . PRO A 1 207 ? -15.729 13.506 7.976 1.00 92.38 207 PRO A C 1
ATOM 1668 O O . PRO A 1 207 ? -16.707 12.935 8.447 1.00 92.38 207 PRO A O 1
ATOM 1671 N N . GLY A 1 208 ? -14.616 13.706 8.686 1.00 94.12 208 GLY A N 1
ATOM 1672 C CA . GLY A 1 208 ? -14.437 13.169 10.040 1.00 94.12 208 GLY A CA 1
ATOM 1673 C C . GLY A 1 208 ? -13.886 11.742 10.086 1.00 94.12 208 GLY A C 1
ATOM 1674 O O . GLY A 1 208 ? -13.678 11.223 11.183 1.00 94.12 208 GLY A O 1
ATOM 1675 N N . ASN A 1 209 ? -13.554 11.154 8.931 1.00 97.69 209 ASN A N 1
ATOM 1676 C CA . ASN A 1 209 ? -12.920 9.844 8.811 1.00 97.69 209 ASN A CA 1
ATOM 1677 C C . ASN A 1 209 ? -11.521 9.926 8.177 1.00 97.69 209 ASN A C 1
ATOM 1679 O O . ASN A 1 209 ? -11.219 10.813 7.376 1.00 97.69 209 ASN A O 1
ATOM 1683 N N . VAL A 1 210 ? -10.664 8.960 8.507 1.00 98.06 210 VAL A N 1
ATOM 1684 C CA . VAL A 1 210 ? -9.447 8.661 7.750 1.00 98.06 210 VAL A CA 1
ATOM 1685 C C . VAL A 1 210 ? -9.158 7.164 7.783 1.00 98.06 210 VAL A C 1
ATOM 1687 O O . VAL A 1 210 ? -9.124 6.539 8.844 1.00 98.06 210 VAL A O 1
ATOM 1690 N N . LEU A 1 211 ? -8.921 6.595 6.601 1.00 98.44 211 LEU A N 1
ATOM 1691 C CA . LEU A 1 211 ? -8.477 5.217 6.426 1.00 98.44 211 LEU A CA 1
ATOM 1692 C C . LEU A 1 211 ? -7.033 5.197 5.921 1.00 98.44 211 LEU A C 1
ATOM 1694 O O . LEU A 1 211 ? -6.674 5.866 4.943 1.00 98.44 211 LEU A O 1
ATOM 1698 N N . LEU A 1 212 ? -6.201 4.408 6.592 1.00 98.12 212 LEU A N 1
ATOM 1699 C CA . LEU A 1 212 ? -4.840 4.106 6.185 1.00 98.12 212 LEU A CA 1
ATOM 1700 C C . LEU A 1 212 ? -4.674 2.593 6.089 1.00 98.12 212 LEU A C 1
ATOM 1702 O O . LEU A 1 212 ? -5.175 1.854 6.934 1.00 98.12 212 LEU A O 1
ATOM 1706 N N . ARG A 1 213 ? -3.916 2.144 5.090 1.00 97.62 213 ARG A N 1
ATOM 1707 C CA . ARG A 1 213 ? -3.494 0.750 4.986 1.00 97.62 213 ARG A CA 1
ATOM 1708 C C . ARG A 1 213 ? -2.022 0.640 4.647 1.00 97.62 213 ARG A C 1
ATOM 1710 O O . ARG A 1 213 ? -1.566 1.215 3.661 1.00 97.62 213 ARG A O 1
ATOM 1717 N N . PHE A 1 214 ? -1.286 -0.127 5.433 1.00 95.25 214 PHE A N 1
ATOM 1718 C CA . PHE A 1 214 ? 0.094 -0.471 5.133 1.00 95.25 214 PHE A CA 1
ATOM 1719 C C . PHE A 1 214 ? 0.158 -1.966 4.832 1.00 95.25 214 PHE A C 1
ATOM 1721 O O . PHE A 1 214 ? 0.255 -2.780 5.739 1.00 95.25 214 PHE A O 1
ATOM 1728 N N . VAL A 1 215 ? 0.083 -2.309 3.543 1.00 92.94 215 VAL A N 1
ATOM 1729 C CA . VAL A 1 215 ? -0.039 -3.697 3.065 1.00 92.94 215 VAL A CA 1
ATOM 1730 C C . VAL A 1 215 ? -1.333 -4.352 3.571 1.00 92.94 215 VAL A C 1
ATOM 1732 O O . VAL A 1 215 ? -2.377 -4.091 2.976 1.00 92.94 215 VAL A O 1
ATOM 1735 N N . ASP A 1 216 ? -1.267 -5.146 4.637 1.00 94.56 216 ASP A N 1
ATOM 1736 C CA . ASP A 1 216 ? -2.338 -5.903 5.300 1.00 94.56 216 ASP A CA 1
ATOM 1737 C C . ASP A 1 216 ? -2.874 -5.251 6.574 1.00 94.56 216 ASP A C 1
ATOM 1739 O O . ASP A 1 216 ? -3.977 -5.572 7.019 1.00 94.56 216 ASP A O 1
ATOM 1743 N N . ASP A 1 217 ? -2.112 -4.332 7.161 1.00 96.75 217 ASP A N 1
ATOM 1744 C CA . ASP A 1 217 ? -2.497 -3.618 8.370 1.00 96.75 217 ASP A CA 1
ATOM 1745 C C . ASP A 1 217 ? -3.403 -2.424 8.020 1.00 96.75 217 ASP A C 1
ATOM 1747 O O . ASP A 1 217 ? -2.948 -1.416 7.464 1.00 96.75 217 ASP A O 1
ATOM 1751 N N . TYR A 1 218 ? -4.672 -2.486 8.419 1.00 98.38 218 TYR A N 1
ATOM 1752 C CA . TYR A 1 218 ? -5.612 -1.367 8.356 1.00 98.38 218 TYR A CA 1
ATOM 1753 C C . TYR A 1 218 ? -5.583 -0.536 9.639 1.00 98.38 218 TYR A C 1
ATOM 1755 O O . TYR A 1 218 ? -5.492 -1.063 10.748 1.00 98.38 218 TYR A O 1
ATOM 1763 N N . LEU A 1 219 ? -5.737 0.776 9.481 1.00 98.50 219 LEU A N 1
ATOM 1764 C CA . LEU A 1 219 ? -6.006 1.723 10.553 1.00 98.50 219 LEU A CA 1
ATOM 1765 C C . LEU A 1 219 ? -7.115 2.676 10.114 1.00 98.50 219 LEU A C 1
ATOM 1767 O O . LEU A 1 219 ? -6.941 3.464 9.183 1.00 98.50 219 LEU A O 1
ATOM 1771 N N . PHE A 1 220 ? -8.238 2.618 10.816 1.00 98.69 220 PHE A N 1
ATOM 1772 C CA . PHE A 1 220 ? -9.356 3.530 10.649 1.00 98.69 220 PHE A CA 1
ATOM 1773 C C . PHE A 1 220 ? -9.474 4.433 11.874 1.00 98.69 220 PHE A C 1
ATOM 1775 O O . PHE A 1 220 ? -9.490 3.954 13.010 1.00 98.69 220 PHE A O 1
ATOM 1782 N N . ILE A 1 221 ? -9.539 5.742 11.639 1.00 98.25 221 ILE A N 1
ATOM 1783 C CA . ILE A 1 221 ? -9.729 6.747 12.684 1.00 98.25 221 ILE A CA 1
ATOM 1784 C C . ILE A 1 221 ? -10.933 7.601 12.307 1.00 98.25 221 ILE A C 1
ATOM 1786 O O . ILE A 1 221 ? -11.024 8.090 11.182 1.00 98.25 221 ILE A O 1
ATOM 1790 N N . THR A 1 222 ? -11.850 7.790 13.248 1.00 98.12 222 THR A N 1
ATOM 1791 C CA . THR A 1 222 ? -13.072 8.570 13.030 1.00 98.12 222 THR A CA 1
ATOM 1792 C C . THR A 1 222 ? -13.480 9.355 14.271 1.00 98.12 222 THR A C 1
ATOM 1794 O O . THR A 1 222 ? -13.126 8.995 15.393 1.00 98.12 222 THR A O 1
ATOM 1797 N N . THR A 1 223 ? -14.235 10.433 14.080 1.00 96.62 223 THR A N 1
ATOM 1798 C CA . THR A 1 223 ? -14.915 11.167 15.157 1.00 96.62 223 THR A CA 1
ATOM 1799 C C . THR A 1 223 ? -16.262 10.550 15.548 1.00 96.62 223 THR A C 1
ATOM 1801 O O . THR A 1 223 ? -16.856 10.963 16.541 1.00 96.62 223 THR A O 1
ATOM 1804 N N . ASP A 1 224 ? -16.757 9.570 14.787 1.00 96.69 224 ASP A N 1
ATOM 1805 C CA . ASP A 1 224 ? -18.056 8.929 14.987 1.00 96.69 224 ASP A CA 1
ATOM 1806 C C . ASP A 1 224 ? -17.910 7.437 15.324 1.00 96.69 224 ASP A C 1
ATOM 1808 O O . ASP A 1 224 ? -17.481 6.611 14.516 1.00 96.69 224 ASP A O 1
ATOM 1812 N N . VAL A 1 225 ? -18.339 7.061 16.530 1.00 96.19 225 VAL A N 1
ATOM 1813 C CA . VAL A 1 225 ? -18.318 5.663 16.978 1.00 96.19 225 VAL A CA 1
ATOM 1814 C C . VAL A 1 225 ? -19.169 4.748 16.094 1.00 96.19 225 VAL A C 1
ATOM 1816 O O . VAL A 1 225 ? -18.859 3.565 15.968 1.00 96.19 225 VAL A O 1
ATOM 1819 N N . THR A 1 226 ? -20.238 5.256 15.473 1.00 96.88 226 THR A N 1
ATOM 1820 C CA . THR A 1 226 ? -21.093 4.441 14.604 1.00 96.88 226 THR A CA 1
ATOM 1821 C C . THR A 1 226 ? -20.369 4.072 13.312 1.00 96.88 226 THR A C 1
ATOM 1823 O O . THR A 1 226 ? -20.416 2.910 12.908 1.00 96.88 226 THR A O 1
ATOM 1826 N N . ALA A 1 227 ? -19.588 4.995 12.740 1.00 98.00 227 ALA A N 1
ATOM 1827 C CA . ALA A 1 227 ? -18.697 4.716 11.618 1.00 98.00 227 ALA A CA 1
ATOM 1828 C C . ALA A 1 227 ? -17.609 3.695 11.994 1.00 98.00 227 ALA A C 1
ATOM 1830 O O . ALA A 1 227 ? -17.336 2.778 11.219 1.00 98.00 227 ALA A O 1
ATOM 1831 N N . ALA A 1 228 ? -17.032 3.792 13.198 1.00 97.75 228 ALA A N 1
ATOM 1832 C CA . ALA A 1 228 ? -16.036 2.830 13.681 1.00 97.75 228 ALA A CA 1
ATOM 1833 C C . ALA A 1 228 ? -16.614 1.409 13.810 1.00 97.75 228 ALA A C 1
ATOM 1835 O O . ALA A 1 228 ? -15.999 0.439 13.363 1.00 97.75 228 ALA A O 1
ATOM 1836 N N . ARG A 1 229 ? -17.827 1.281 14.363 1.00 97.50 229 ARG A N 1
ATOM 1837 C CA . ARG A 1 229 ? -18.546 -0.001 14.458 1.00 97.50 229 ARG A CA 1
ATOM 1838 C C . ARG A 1 229 ? -18.961 -0.543 13.097 1.00 97.50 229 ARG A C 1
ATOM 1840 O O . ARG A 1 229 ? -18.860 -1.742 12.860 1.00 97.50 229 ARG A O 1
ATOM 1847 N N . LYS A 1 230 ? -19.387 0.333 12.184 1.00 97.38 230 LYS A N 1
ATOM 1848 C CA . LYS A 1 230 ? -19.698 -0.034 10.799 1.00 97.38 230 LYS A CA 1
ATOM 1849 C C . LYS A 1 230 ? -18.466 -0.602 10.094 1.00 97.38 230 LYS A C 1
ATOM 1851 O O . LYS A 1 230 ? -18.577 -1.637 9.446 1.00 97.38 230 LYS A O 1
ATOM 1856 N N . PHE A 1 231 ? -17.303 0.031 10.259 1.00 98.25 231 PHE A N 1
ATOM 1857 C CA . PHE A 1 231 ? -16.035 -0.462 9.720 1.00 98.25 231 PHE A CA 1
ATOM 1858 C C . PHE A 1 231 ? -15.672 -1.847 10.271 1.00 98.25 231 PHE A C 1
ATOM 1860 O O . PHE A 1 231 ? -15.416 -2.752 9.481 1.00 98.25 231 PHE A O 1
ATOM 1867 N N . LEU A 1 232 ? -15.731 -2.035 11.597 1.00 97.12 232 LEU A N 1
ATOM 1868 C CA . LEU A 1 232 ? -15.534 -3.345 12.234 1.00 97.12 232 LEU A CA 1
ATOM 1869 C C . LEU A 1 232 ? -16.475 -4.401 11.649 1.00 97.12 232 LEU A C 1
ATOM 1871 O O . LEU A 1 232 ? -16.018 -5.442 11.193 1.00 97.12 232 LEU A O 1
ATOM 1875 N N . SER A 1 233 ? -17.777 -4.111 11.613 1.00 96.06 233 SER A N 1
ATOM 1876 C CA . SER A 1 233 ? -18.782 -5.063 11.140 1.00 96.06 233 SER A CA 1
ATOM 1877 C C . SER A 1 233 ? -18.551 -5.474 9.687 1.00 96.06 233 SER A C 1
ATOM 1879 O O . SER A 1 233 ? -18.561 -6.665 9.395 1.00 96.06 233 SER A O 1
ATOM 1881 N N . ILE A 1 234 ? -18.300 -4.515 8.786 1.00 97.06 234 ILE A N 1
ATOM 1882 C CA . ILE A 1 234 ? -18.057 -4.807 7.365 1.00 97.06 234 ILE A CA 1
ATOM 1883 C C . ILE A 1 234 ? -16.806 -5.673 7.202 1.00 97.06 234 ILE A C 1
ATOM 1885 O O . ILE A 1 234 ? -16.847 -6.662 6.480 1.00 97.06 234 ILE A O 1
ATOM 1889 N N . MET A 1 235 ? -15.717 -5.337 7.895 1.00 97.44 235 MET A N 1
ATOM 1890 C CA . MET A 1 235 ? -14.455 -6.056 7.735 1.00 97.44 235 MET A CA 1
ATOM 1891 C C . MET A 1 235 ? -14.488 -7.454 8.373 1.00 97.44 235 MET A C 1
ATOM 1893 O O . MET A 1 235 ? -13.971 -8.398 7.783 1.00 97.44 235 MET A O 1
ATOM 1897 N N . HIS A 1 236 ? -15.135 -7.626 9.532 1.00 95.88 236 HIS A N 1
ATOM 1898 C CA . HIS A 1 236 ? -15.285 -8.940 10.178 1.00 95.88 236 HIS A CA 1
ATOM 1899 C C . HIS A 1 236 ? -16.279 -9.868 9.467 1.00 95.88 236 HIS A C 1
ATOM 1901 O O . HIS A 1 236 ? -16.155 -11.083 9.596 1.00 95.88 236 HIS A O 1
ATOM 1907 N N . GLN A 1 237 ? -17.224 -9.340 8.677 1.00 95.19 237 GLN A N 1
ATOM 1908 C CA . GLN A 1 237 ? -18.043 -10.175 7.782 1.00 95.19 237 GLN A CA 1
ATOM 1909 C C . GLN A 1 237 ? -17.186 -10.927 6.749 1.00 95.19 237 GLN A C 1
ATOM 1911 O O . GLN A 1 237 ? -17.612 -11.966 6.244 1.00 95.19 237 GLN A O 1
ATOM 1916 N N . GLY A 1 238 ? -15.979 -10.426 6.466 1.00 94.94 238 GLY A N 1
ATOM 1917 C CA . GLY A 1 238 ? -15.082 -10.966 5.458 1.00 94.94 238 GLY A CA 1
ATOM 1918 C C . GLY A 1 238 ? -15.546 -10.647 4.038 1.00 94.94 238 GLY A C 1
ATOM 1919 O O . GLY A 1 238 ? -16.719 -10.383 3.765 1.00 94.94 238 GLY A O 1
ATOM 1920 N N . HIS A 1 239 ? -14.600 -10.681 3.104 1.00 96.81 239 HIS A N 1
ATOM 1921 C CA . HIS A 1 239 ? -14.877 -10.471 1.684 1.00 96.81 239 HIS A CA 1
ATOM 1922 C C . HIS A 1 239 ? -14.242 -11.605 0.876 1.00 96.81 239 HIS A C 1
ATOM 1924 O O . HIS A 1 239 ? -13.085 -11.476 0.460 1.00 96.81 239 HIS A O 1
ATOM 1930 N N . PRO A 1 240 ? -14.954 -12.738 0.697 1.00 94.69 240 PRO A N 1
ATOM 1931 C CA . PRO A 1 240 ? -14.430 -13.915 0.007 1.00 94.69 240 PRO A CA 1
ATOM 1932 C C . PRO A 1 240 ? -13.958 -13.615 -1.415 1.00 94.69 240 PRO A C 1
ATOM 1934 O O . PRO A 1 240 ? -12.933 -14.140 -1.830 1.00 94.69 240 PRO A O 1
ATOM 1937 N N . GLU A 1 241 ? -14.637 -12.710 -2.128 1.00 94.81 241 GLU A N 1
ATOM 1938 C CA . GLU A 1 241 ? -14.257 -12.292 -3.481 1.00 94.81 241 GLU A CA 1
ATOM 1939 C C . GLU A 1 241 ? -12.939 -11.501 -3.530 1.00 94.81 241 GLU A C 1
ATOM 1941 O O . GLU A 1 241 ? -12.388 -11.283 -4.604 1.00 94.81 241 GLU A O 1
ATOM 1946 N N . TYR A 1 242 ? -12.438 -11.072 -2.370 1.00 96.06 242 TYR A N 1
ATOM 1947 C CA . TYR A 1 242 ? -11.127 -10.454 -2.205 1.00 96.06 242 TYR A CA 1
ATOM 1948 C C . TYR A 1 242 ? -10.175 -11.318 -1.361 1.00 96.06 242 TYR A C 1
ATOM 1950 O O . TYR A 1 242 ? -9.112 -10.845 -0.972 1.00 96.06 242 TYR A O 1
ATOM 1958 N N . GLY A 1 243 ? -10.552 -12.541 -0.970 1.00 94.38 243 GLY A N 1
ATOM 1959 C CA . GLY A 1 243 ? -9.775 -13.320 0.003 1.00 94.38 243 GLY A CA 1
ATOM 1960 C C . GLY A 1 243 ? -9.466 -12.559 1.303 1.00 94.38 243 GLY A C 1
ATOM 1961 O O . GLY A 1 243 ? -8.462 -12.825 1.967 1.00 94.38 243 GLY A O 1
ATOM 1962 N N . CYS A 1 244 ? -10.294 -11.566 1.649 1.00 96.62 244 CYS A N 1
ATOM 1963 C CA . CYS A 1 244 ? -10.062 -10.679 2.779 1.00 96.62 244 CYS A CA 1
ATOM 1964 C C . CYS A 1 244 ? -10.691 -11.289 4.028 1.00 96.62 244 CYS A C 1
ATOM 1966 O O . CYS A 1 244 ? -11.917 -11.336 4.161 1.00 96.62 244 CYS A O 1
ATOM 1968 N N . ILE A 1 245 ? -9.838 -11.764 4.932 1.00 96.31 245 ILE A N 1
ATOM 1969 C CA . ILE A 1 245 ? -10.233 -12.376 6.200 1.00 96.31 245 ILE A CA 1
ATOM 1970 C C . ILE A 1 245 ? -9.444 -11.696 7.314 1.00 96.31 245 ILE A C 1
ATOM 1972 O O . ILE A 1 245 ? -8.216 -11.629 7.255 1.00 96.31 245 ILE A O 1
ATOM 1976 N N . ILE A 1 246 ? -10.135 -11.201 8.338 1.00 96.81 246 ILE A N 1
ATOM 1977 C CA . ILE A 1 246 ? -9.503 -10.479 9.446 1.00 96.81 246 ILE A CA 1
ATOM 1978 C C . ILE A 1 246 ? -8.953 -11.450 10.491 1.00 96.81 246 ILE A C 1
ATOM 1980 O O . ILE A 1 246 ? -9.591 -12.434 10.866 1.00 96.81 246 ILE A O 1
ATOM 1984 N N . ALA A 1 247 ? -7.750 -11.157 10.979 1.00 94.81 247 ALA A N 1
ATOM 1985 C CA . ALA A 1 247 ? -7.181 -11.767 12.170 1.00 94.81 247 ALA A CA 1
ATOM 1986 C C . ALA A 1 247 ? -7.844 -11.159 13.409 1.00 94.81 247 ALA A C 1
ATOM 1988 O O . ALA A 1 247 ? -7.387 -10.146 13.944 1.00 94.81 247 ALA A O 1
ATOM 1989 N N . GLU A 1 248 ? -8.950 -11.756 13.851 1.00 92.69 248 GLU A N 1
ATOM 1990 C CA . GLU A 1 248 ? -9.741 -11.248 14.979 1.00 92.69 248 GLU A CA 1
ATOM 1991 C C . GLU A 1 248 ? -8.892 -11.044 16.241 1.00 92.69 248 GLU A C 1
ATOM 1993 O O . GLU A 1 248 ? -8.990 -10.014 16.903 1.00 92.69 248 GLU A O 1
ATOM 1998 N N . GLU A 1 249 ? -7.955 -11.954 16.508 1.00 90.62 249 GLU A N 1
ATOM 1999 C CA . GLU A 1 249 ? -7.026 -11.899 17.639 1.00 90.62 249 GLU A CA 1
ATOM 2000 C C . GLU A 1 249 ? -6.063 -10.700 17.604 1.00 90.62 249 GLU A C 1
ATOM 2002 O O . GLU A 1 249 ? -5.483 -10.330 18.624 1.00 90.62 249 GLU A O 1
ATOM 2007 N N . LYS A 1 250 ? -5.894 -10.076 16.436 1.00 91.75 250 LYS A N 1
ATOM 2008 C CA . LYS A 1 250 ? -5.071 -8.879 16.228 1.00 91.75 250 LYS A CA 1
ATOM 2009 C C . LYS A 1 250 ? -5.905 -7.614 16.036 1.00 91.75 250 LYS A C 1
ATOM 2011 O O . LYS A 1 250 ? -5.349 -6.564 15.702 1.00 91.75 250 LYS A O 1
ATOM 2016 N N . THR A 1 251 ? -7.216 -7.697 16.237 1.00 95.19 251 THR A N 1
ATOM 2017 C CA . THR A 1 251 ? -8.103 -6.539 16.159 1.00 95.19 251 THR A CA 1
ATOM 2018 C C . THR A 1 251 ? -7.964 -5.693 17.417 1.00 95.19 251 THR A C 1
ATOM 2020 O O . THR A 1 251 ? -8.167 -6.173 18.536 1.00 95.19 251 THR A O 1
ATOM 2023 N N . LEU A 1 252 ? -7.607 -4.419 17.236 1.00 95.25 252 LEU A N 1
ATOM 2024 C CA . LEU A 1 252 ? -7.429 -3.459 18.325 1.00 95.25 252 LEU A CA 1
ATOM 2025 C C . LEU A 1 252 ? -8.389 -2.283 18.160 1.00 95.25 252 LEU A C 1
ATOM 2027 O O . LEU A 1 252 ? -8.515 -1.721 17.072 1.00 95.25 252 LEU A O 1
ATOM 2031 N N . THR A 1 253 ? -9.010 -1.858 19.255 1.00 95.62 253 THR A N 1
ATOM 2032 C CA . THR A 1 253 ? -9.878 -0.673 19.293 1.00 95.62 253 THR A CA 1
ATOM 2033 C C . THR A 1 253 ? -9.577 0.174 20.519 1.00 95.62 253 THR A C 1
ATOM 2035 O O . THR A 1 253 ? -8.978 -0.307 21.474 1.00 95.62 253 THR A O 1
ATOM 2038 N N . ASN A 1 254 ? -10.003 1.436 20.534 1.00 93.94 254 ASN A N 1
ATOM 2039 C CA . ASN A 1 254 ? -9.973 2.264 21.751 1.00 93.94 254 ASN A CA 1
ATOM 2040 C C . ASN A 1 254 ? -11.360 2.472 22.389 1.00 93.94 254 ASN A C 1
ATOM 2042 O O . ASN A 1 254 ? -11.570 3.363 23.212 1.00 93.94 254 ASN A O 1
ATOM 2046 N N . PHE A 1 255 ? -12.326 1.653 21.985 1.00 92.50 255 PHE A N 1
ATOM 2047 C CA . PHE A 1 255 ? -13.692 1.640 22.486 1.00 92.50 255 PHE A CA 1
ATOM 2048 C C . PHE A 1 255 ? -14.206 0.204 22.533 1.00 92.50 255 PHE A C 1
ATOM 2050 O O . PHE A 1 255 ? -13.733 -0.660 21.793 1.00 92.50 255 PHE A O 1
ATOM 2057 N N . VAL A 1 256 ? -15.193 -0.034 23.392 1.00 90.50 256 VAL A N 1
ATOM 2058 C CA . VAL A 1 256 ? -15.857 -1.334 23.498 1.00 90.50 256 VAL A CA 1
ATOM 2059 C C . VAL A 1 256 ? -16.915 -1.453 22.402 1.00 90.50 256 VAL A C 1
ATOM 2061 O O . VAL A 1 256 ? -17.792 -0.586 22.266 1.00 90.50 256 VAL A O 1
ATOM 2064 N N . ASP A 1 257 ? -16.833 -2.536 21.636 1.00 88.12 257 ASP A N 1
ATOM 2065 C CA . ASP A 1 257 ? -17.896 -2.988 20.748 1.00 88.12 257 ASP A CA 1
ATOM 2066 C C . ASP A 1 257 ? -18.643 -4.171 21.375 1.00 88.12 257 ASP A C 1
ATOM 2068 O O . ASP A 1 257 ? -18.053 -4.982 22.083 1.00 88.12 257 ASP A O 1
ATOM 2072 N N . VAL A 1 258 ? -19.959 -4.238 21.162 1.00 81.38 258 VAL A N 1
ATOM 2073 C CA . VAL A 1 258 ? -20.809 -5.298 21.737 1.00 81.38 258 VAL A CA 1
ATOM 2074 C C . VAL A 1 258 ? -20.911 -6.498 20.789 1.00 81.38 258 VAL A C 1
ATOM 2076 O O . VAL A 1 258 ? -21.142 -7.613 21.246 1.00 81.38 258 VAL A O 1
ATOM 2079 N N . GLY A 1 259 ? -20.750 -6.279 19.479 1.00 78.50 259 GLY A N 1
ATOM 2080 C CA . GLY A 1 259 ? -20.924 -7.309 18.452 1.00 78.50 259 GLY A CA 1
ATOM 2081 C C . GLY A 1 259 ? -19.642 -8.055 18.081 1.00 78.50 259 GLY A C 1
ATOM 2082 O O . GLY A 1 259 ? -19.724 -9.157 17.548 1.00 78.50 259 GLY A O 1
ATOM 2083 N N . THR A 1 260 ? -18.476 -7.479 18.373 1.00 82.12 260 THR A N 1
ATOM 2084 C CA . THR A 1 260 ? -17.172 -7.993 17.939 1.00 82.12 260 THR A CA 1
ATOM 2085 C C . THR A 1 260 ? -16.212 -8.047 19.118 1.00 82.12 260 THR A C 1
ATOM 2087 O O . THR A 1 260 ? -16.035 -7.054 19.825 1.00 82.12 260 THR A O 1
ATOM 2090 N N . HIS A 1 261 ? -15.562 -9.192 19.335 1.00 81.69 261 HIS A N 1
ATOM 2091 C CA . HIS A 1 261 ? -14.524 -9.286 20.356 1.00 81.69 261 HIS A CA 1
ATOM 2092 C C . HIS A 1 261 ? -13.249 -8.588 19.871 1.00 81.69 261 HIS A C 1
ATOM 2094 O O . HIS A 1 261 ? -12.672 -8.980 18.860 1.00 81.69 261 HIS A O 1
ATOM 2100 N N . THR A 1 262 ? -12.809 -7.554 20.588 1.00 87.31 262 THR A N 1
ATOM 2101 C CA . THR A 1 262 ? -11.609 -6.782 20.244 1.00 87.31 262 THR A CA 1
ATOM 2102 C C . THR A 1 262 ? -10.697 -6.613 21.454 1.00 87.31 262 THR A C 1
ATOM 2104 O O . THR A 1 262 ? -11.146 -6.583 22.604 1.00 87.31 262 THR A O 1
ATOM 2107 N N . THR A 1 263 ? -9.396 -6.453 21.205 1.00 87.69 263 THR A N 1
ATOM 2108 C CA . THR A 1 263 ? -8.475 -5.977 22.241 1.00 87.69 263 THR A CA 1
ATOM 2109 C C . THR A 1 263 ? -8.668 -4.473 22.413 1.00 87.69 263 THR A C 1
ATOM 2111 O O . THR A 1 263 ? -8.294 -3.685 21.541 1.00 87.69 263 THR A O 1
ATOM 2114 N N . VAL A 1 264 ? -9.255 -4.063 23.538 1.00 88.56 264 VAL A N 1
ATOM 2115 C CA . VAL A 1 264 ? -9.541 -2.650 23.815 1.00 88.56 264 VAL A CA 1
ATOM 2116 C C . VAL A 1 264 ? -8.354 -1.988 24.516 1.00 88.56 264 VAL A C 1
ATOM 2118 O O . VAL A 1 264 ? -7.963 -2.392 25.610 1.00 88.56 264 VAL A O 1
ATOM 2121 N N . LEU A 1 265 ? -7.813 -0.935 23.906 1.00 85.12 265 LEU A N 1
ATOM 2122 C CA . LEU A 1 265 ? -6.848 -0.012 24.497 1.00 85.12 265 LEU A CA 1
ATOM 2123 C C . LEU A 1 265 ?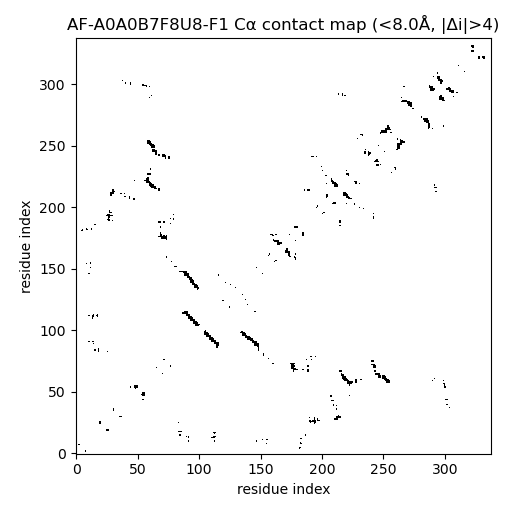 -7.596 1.196 25.084 1.00 85.12 265 LEU A C 1
ATOM 2125 O O . LEU A 1 265 ? -7.978 2.100 24.337 1.00 85.12 265 LEU A O 1
ATOM 2129 N N . PRO A 1 266 ? -7.858 1.231 26.400 1.00 70.81 266 PRO A N 1
ATOM 2130 C CA . PRO A 1 266 ? -8.598 2.327 27.011 1.00 70.81 266 PRO A CA 1
ATOM 2131 C C . PRO A 1 266 ? -7.829 3.655 26.870 1.00 70.81 266 PRO A C 1
ATOM 2133 O O . PRO A 1 266 ? -6.707 3.753 27.368 1.00 70.81 266 PRO A O 1
ATOM 2136 N N . PRO A 1 267 ? -8.426 4.703 26.268 1.00 63.84 267 PRO A N 1
ATOM 2137 C CA . PRO A 1 267 ? -7.746 5.983 26.047 1.00 63.84 267 PRO A CA 1
ATOM 2138 C C . PRO A 1 267 ? -7.458 6.761 27.341 1.00 63.84 267 PRO A C 1
ATOM 2140 O O . PRO A 1 267 ? -6.642 7.682 27.325 1.00 63.84 267 PRO A O 1
ATOM 2143 N N . ASP A 1 268 ? -8.109 6.380 28.447 1.00 60.88 268 ASP A N 1
ATOM 2144 C CA . ASP A 1 268 ? -8.074 7.079 29.737 1.00 60.88 268 ASP A CA 1
ATOM 2145 C C . ASP A 1 268 ? -7.519 6.212 30.882 1.00 60.88 268 ASP A C 1
ATOM 2147 O O . ASP A 1 268 ? -7.579 6.612 32.043 1.00 60.88 268 ASP A O 1
ATOM 2151 N N . ALA A 1 269 ? -6.975 5.022 30.595 1.00 52.06 269 ALA A N 1
ATOM 2152 C CA . ALA A 1 269 ? -6.319 4.246 31.640 1.00 52.06 269 ALA A CA 1
ATOM 2153 C C . ALA A 1 269 ? -4.951 4.862 31.958 1.00 52.06 269 ALA A C 1
ATOM 2155 O O . ALA A 1 269 ? -3.971 4.674 31.232 1.00 52.06 269 ALA A O 1
ATOM 2156 N N . GLU A 1 270 ? -4.874 5.575 33.079 1.00 44.88 270 GLU A N 1
ATOM 2157 C CA . GLU A 1 270 ? -3.614 5.886 33.747 1.00 44.88 270 GLU A CA 1
ATOM 2158 C C . GLU A 1 270 ? -2.939 4.579 34.178 1.00 44.88 270 GLU A C 1
ATOM 2160 O O . GLU A 1 270 ? -3.078 4.117 35.309 1.00 44.88 270 GLU A O 1
ATOM 2165 N N . CYS A 1 271 ? -2.199 3.932 33.282 1.00 41.00 271 CYS A N 1
ATOM 2166 C CA . CYS A 1 271 ? -1.341 2.847 33.721 1.00 41.00 271 CYS A CA 1
ATOM 2167 C C . CYS A 1 271 ? -0.037 3.424 34.246 1.00 41.00 271 CYS A C 1
ATOM 2169 O O . CYS A 1 271 ? 0.767 3.996 33.507 1.00 41.00 271 CYS A O 1
ATOM 2171 N N . VAL A 1 272 ? 0.189 3.213 35.536 1.00 38.28 272 VAL A N 1
ATOM 2172 C CA . VAL A 1 272 ? 1.471 3.461 36.182 1.00 38.28 272 VAL A CA 1
ATOM 2173 C C . VAL A 1 272 ? 2.437 2.363 35.739 1.00 38.28 272 VAL A C 1
ATOM 2175 O O . VAL A 1 272 ? 2.558 1.316 36.373 1.00 38.28 272 VAL A O 1
ATOM 2178 N N . CYS A 1 273 ? 3.142 2.588 34.633 1.00 40.69 273 CYS A N 1
ATOM 2179 C CA . CYS A 1 273 ? 4.294 1.774 34.268 1.00 40.69 273 CYS A CA 1
ATOM 2180 C C . CYS A 1 273 ? 5.427 2.034 35.284 1.00 40.69 273 CYS A C 1
ATOM 2182 O O . CYS A 1 273 ? 6.168 3.011 35.177 1.00 40.69 273 CYS A O 1
ATOM 2184 N N . LYS A 1 274 ? 5.544 1.179 36.312 1.00 32.91 274 LYS A N 1
ATOM 2185 C CA . LYS A 1 274 ? 6.640 1.221 37.296 1.00 32.91 274 LYS A CA 1
ATOM 2186 C C . LYS A 1 274 ? 7.929 0.705 36.652 1.00 32.91 274 LYS A C 1
ATOM 2188 O O . LYS A 1 274 ? 8.221 -0.484 36.720 1.00 32.91 274 LYS A O 1
ATOM 2193 N N . TYR A 1 275 ? 8.727 1.592 36.068 1.00 40.62 275 TYR A N 1
ATOM 2194 C CA . TYR A 1 275 ? 10.127 1.277 35.788 1.00 40.62 275 TYR A CA 1
ATOM 2195 C C . TYR A 1 275 ? 10.963 1.607 37.026 1.00 40.62 275 TYR A C 1
ATOM 2197 O O . TYR A 1 275 ? 11.166 2.772 37.369 1.00 40.62 275 TYR A O 1
ATOM 2205 N N . ALA A 1 276 ? 11.426 0.570 37.724 1.00 36.59 276 ALA A N 1
ATOM 2206 C CA . ALA A 1 276 ? 12.409 0.704 38.789 1.00 36.59 276 ALA A CA 1
ATOM 2207 C C . ALA A 1 276 ? 13.798 0.909 38.169 1.00 36.59 276 ALA A C 1
ATOM 2209 O O . ALA A 1 276 ? 14.589 -0.019 38.046 1.00 36.59 276 ALA A O 1
ATOM 2210 N N . THR A 1 277 ? 14.098 2.141 37.772 1.00 38.97 277 THR A N 1
ATOM 2211 C CA . THR A 1 277 ? 15.483 2.602 37.644 1.00 38.97 277 THR A CA 1
ATOM 2212 C C . THR A 1 277 ? 15.700 3.704 38.661 1.00 38.97 277 THR A C 1
ATOM 2214 O O . THR A 1 277 ? 14.909 4.642 38.771 1.00 38.97 277 THR A O 1
ATOM 2217 N N . THR A 1 278 ? 16.740 3.514 39.461 1.00 45.38 278 THR A N 1
ATOM 2218 C CA . THR A 1 278 ? 17.172 4.329 40.590 1.00 45.38 278 THR A CA 1
ATOM 2219 C C . THR A 1 278 ? 16.945 5.831 40.357 1.00 45.38 278 THR A C 1
ATOM 2221 O O . THR A 1 278 ? 17.532 6.447 39.475 1.00 45.38 278 THR A O 1
ATOM 2224 N N . GLN A 1 279 ? 16.091 6.411 41.207 1.00 40.41 279 GLN A N 1
ATOM 2225 C CA . GLN A 1 279 ? 16.024 7.842 41.532 1.00 40.41 279 GLN A CA 1
ATOM 2226 C C . GLN A 1 279 ? 15.463 8.847 40.502 1.00 40.41 279 GLN A C 1
ATOM 2228 O O . GLN A 1 279 ? 15.836 10.015 40.538 1.00 40.41 279 GLN A O 1
ATOM 2233 N N . ARG A 1 280 ? 14.476 8.469 39.673 1.00 37.19 280 ARG A N 1
ATOM 2234 C CA . ARG A 1 280 ? 13.473 9.415 39.117 1.00 37.19 280 ARG A CA 1
ATOM 2235 C C . ARG A 1 280 ? 12.233 8.662 38.617 1.00 37.19 280 ARG A C 1
ATOM 2237 O O . ARG A 1 280 ? 12.285 8.012 37.578 1.00 37.19 280 ARG A O 1
ATOM 2244 N N . LEU A 1 281 ? 11.108 8.769 39.332 1.00 35.53 281 LEU A N 1
ATOM 2245 C CA . LEU A 1 281 ? 9.807 8.327 38.818 1.00 35.53 281 LEU A CA 1
ATOM 2246 C C . LEU A 1 281 ? 9.421 9.213 37.624 1.00 35.53 281 LEU A C 1
ATOM 2248 O O . LEU A 1 281 ? 9.099 10.386 37.799 1.00 35.53 281 LEU A O 1
ATOM 2252 N N . ARG A 1 282 ? 9.449 8.663 36.408 1.00 37.97 282 ARG A N 1
ATOM 2253 C CA . ARG A 1 282 ? 8.734 9.234 35.261 1.00 37.97 282 ARG A CA 1
ATOM 2254 C C . ARG A 1 282 ? 7.396 8.514 35.134 1.00 37.97 282 ARG A C 1
ATOM 2256 O O . ARG A 1 282 ? 7.372 7.299 34.969 1.00 37.97 282 ARG A O 1
ATOM 2263 N N . ILE A 1 283 ? 6.302 9.268 35.205 1.00 38.81 283 ILE A N 1
ATOM 2264 C CA . ILE A 1 283 ? 4.973 8.801 34.804 1.00 38.81 283 ILE A CA 1
ATOM 2265 C C . ILE A 1 283 ? 5.039 8.592 33.287 1.00 38.81 283 ILE A C 1
ATOM 2267 O O . ILE A 1 283 ? 5.095 9.561 32.534 1.00 38.81 283 ILE A O 1
ATOM 2271 N N . LEU A 1 284 ? 5.122 7.340 32.836 1.00 42.56 284 LEU A N 1
ATOM 2272 C CA . LEU A 1 284 ? 4.907 6.998 31.433 1.00 42.56 284 LEU A CA 1
ATOM 2273 C C . LEU A 1 284 ? 3.409 6.715 31.289 1.00 42.56 284 LEU A C 1
ATOM 2275 O O . LEU A 1 284 ? 2.931 5.695 31.779 1.00 42.56 284 LEU A O 1
ATOM 2279 N N . THR A 1 285 ? 2.662 7.628 30.672 1.00 44.72 285 THR A N 1
ATOM 2280 C CA . THR A 1 285 ? 1.260 7.421 30.277 1.00 44.72 285 THR A CA 1
ATOM 2281 C C . THR A 1 285 ? 1.206 6.332 29.204 1.00 44.72 285 THR A C 1
ATOM 2283 O O . THR A 1 285 ? 1.258 6.615 28.015 1.00 44.72 285 THR A O 1
ATOM 2286 N N . CYS A 1 286 ? 1.183 5.069 29.630 1.00 50.03 286 CYS A N 1
ATOM 2287 C CA . CYS A 1 286 ? 1.446 3.908 28.773 1.00 50.03 286 CYS A CA 1
ATOM 2288 C C . CYS A 1 286 ? 0.309 3.520 27.799 1.00 50.03 286 CYS A C 1
ATOM 2290 O O . CYS A 1 286 ? 0.542 2.664 26.955 1.00 50.03 286 CYS A O 1
ATOM 2292 N N . PHE A 1 287 ? -0.900 4.096 27.894 1.00 59.97 287 PHE A N 1
ATOM 2293 C CA . PHE A 1 287 ? -2.074 3.620 27.129 1.00 59.97 287 PHE A CA 1
ATOM 2294 C C . PHE A 1 287 ? -2.763 4.677 26.265 1.00 59.97 287 PHE A C 1
ATOM 2296 O O . PHE A 1 287 ? -3.781 4.379 25.652 1.00 59.97 287 PHE A O 1
ATOM 2303 N N . ILE A 1 288 ? -2.220 5.893 26.166 1.00 75.56 288 ILE A N 1
ATOM 2304 C CA . ILE A 1 288 ? -2.786 6.913 25.267 1.00 75.56 288 ILE A CA 1
ATOM 2305 C C . ILE A 1 288 ? -2.335 6.742 23.807 1.00 75.56 288 ILE A C 1
ATOM 2307 O O . ILE A 1 288 ? -2.880 7.367 22.897 1.00 75.56 288 ILE A O 1
ATOM 2311 N N . ASP A 1 289 ? -1.352 5.876 23.595 1.00 87.94 289 ASP A N 1
ATOM 2312 C CA . ASP A 1 289 ? -0.664 5.653 22.337 1.00 87.94 289 ASP A CA 1
ATOM 2313 C C . ASP A 1 289 ? -1.185 4.388 21.646 1.00 87.94 289 ASP A C 1
ATOM 2315 O O . ASP A 1 289 ? -1.151 3.289 22.198 1.00 87.94 289 ASP A O 1
ATOM 2319 N N . PHE A 1 290 ? -1.660 4.541 20.412 1.00 92.25 290 PHE A N 1
ATOM 2320 C CA . PHE A 1 290 ? -2.236 3.464 19.615 1.00 92.25 290 PHE A CA 1
ATOM 2321 C C . PHE A 1 290 ? -1.182 2.864 18.663 1.00 92.25 290 PHE A C 1
ATOM 2323 O O . PHE A 1 290 ? -0.660 3.590 17.809 1.00 92.25 290 PHE A O 1
ATOM 2330 N N . PRO A 1 291 ? -0.837 1.565 18.768 1.00 93.00 291 PRO A N 1
ATOM 2331 C CA . PRO A 1 291 ? 0.238 0.963 17.985 1.00 93.00 291 PRO A CA 1
ATOM 2332 C C . PRO A 1 291 ? -0.207 0.583 16.567 1.00 93.00 291 PRO A C 1
ATOM 2334 O O . PRO A 1 291 ? -1.200 -0.119 16.376 1.00 93.00 291 PRO A O 1
ATOM 2337 N N . TRP A 1 292 ? 0.575 0.972 15.558 1.00 94.12 292 TRP A N 1
ATOM 2338 C CA . TRP A 1 292 ? 0.335 0.598 14.163 1.00 94.12 292 TRP A CA 1
ATOM 2339 C C . TRP A 1 292 ? 1.626 0.610 13.324 1.00 94.12 292 TRP A C 1
ATOM 2341 O O . TRP A 1 292 ? 2.356 1.603 13.284 1.00 94.12 292 TRP A O 1
ATOM 2351 N N . CYS A 1 293 ? 1.938 -0.516 12.670 1.00 90.56 293 CYS A N 1
ATOM 2352 C CA . CYS A 1 293 ? 3.090 -0.711 11.773 1.00 90.56 293 CYS A CA 1
ATOM 2353 C C . CYS A 1 293 ? 4.438 -0.172 12.303 1.00 90.56 293 CYS A C 1
ATOM 2355 O O . CYS A 1 293 ? 5.147 0.573 11.618 1.00 90.56 293 CYS A O 1
ATOM 2357 N N . GLY A 1 294 ? 4.797 -0.525 13.545 1.00 89.06 294 GLY A N 1
ATOM 2358 C CA . GLY A 1 294 ? 6.057 -0.118 14.188 1.00 89.06 294 GLY A CA 1
ATOM 2359 C C . GLY A 1 294 ? 6.095 1.339 14.666 1.00 89.06 294 GLY A C 1
ATOM 2360 O O . GLY A 1 294 ? 7.176 1.869 14.942 1.00 89.06 294 GLY A O 1
ATOM 2361 N N . ARG A 1 295 ? 4.932 1.989 14.738 1.00 90.88 295 ARG A N 1
ATOM 2362 C CA . ARG A 1 295 ? 4.728 3.346 15.250 1.00 90.88 295 ARG A CA 1
ATOM 2363 C C . ARG A 1 295 ? 3.675 3.327 16.343 1.00 90.88 295 ARG A C 1
ATOM 2365 O O . ARG A 1 295 ? 2.879 2.395 16.425 1.00 90.88 295 ARG A O 1
ATOM 2372 N N . VAL A 1 296 ? 3.655 4.392 17.123 1.00 91.75 296 VAL A N 1
ATOM 2373 C CA . VAL A 1 296 ? 2.570 4.712 18.041 1.00 91.75 296 VAL A CA 1
ATOM 2374 C C . VAL A 1 296 ? 1.958 6.056 17.663 1.00 91.75 296 VAL A C 1
ATOM 2376 O O . VAL A 1 296 ? 2.671 6.973 17.242 1.00 91.75 296 VAL A O 1
ATOM 2379 N N . ILE A 1 297 ? 0.633 6.142 17.749 1.00 93.12 297 ILE A N 1
ATOM 2380 C CA . ILE A 1 297 ? -0.149 7.326 17.399 1.00 93.12 297 ILE A CA 1
ATOM 2381 C C . ILE A 1 297 ? -0.925 7.764 18.633 1.00 93.12 297 ILE A C 1
ATOM 2383 O O . ILE A 1 297 ? -1.775 7.025 19.126 1.00 93.12 297 ILE A O 1
ATOM 2387 N N . HIS A 1 298 ? -0.674 8.977 19.107 1.00 91.31 298 HIS A N 1
ATOM 2388 C CA . HIS A 1 298 ? -1.353 9.490 20.286 1.00 91.31 298 HIS A CA 1
ATOM 2389 C C . HIS A 1 298 ? -2.845 9.708 19.993 1.00 91.31 298 HIS A C 1
ATOM 2391 O O . HIS A 1 298 ? -3.216 10.515 19.136 1.00 91.31 298 HIS A O 1
ATOM 2397 N N . MET A 1 299 ? -3.724 9.045 20.746 1.00 91.50 299 MET A N 1
ATOM 2398 C CA . MET A 1 299 ? -5.156 8.940 20.429 1.00 91.50 299 MET A CA 1
ATOM 2399 C C . MET A 1 299 ? -5.950 10.250 20.532 1.00 91.50 299 MET A C 1
ATOM 2401 O O . MET A 1 299 ? -7.065 10.326 20.028 1.00 91.50 299 MET A O 1
ATOM 2405 N N . ARG A 1 300 ? -5.401 11.290 21.174 1.00 88.50 300 ARG A N 1
ATOM 2406 C CA . ARG A 1 300 ? -6.027 12.629 21.262 1.00 88.50 300 ARG A CA 1
ATOM 2407 C C . ARG A 1 300 ? -5.462 13.667 20.289 1.00 88.50 300 ARG A C 1
ATOM 2409 O O . ARG A 1 300 ? -6.213 14.418 19.682 1.00 88.50 300 ARG A O 1
ATOM 2416 N N . GLU A 1 301 ? -4.142 13.738 20.146 1.00 87.75 301 GLU A N 1
ATOM 2417 C CA . GLU A 1 301 ? -3.470 14.777 19.352 1.00 87.75 301 GLU A CA 1
ATOM 2418 C C . GLU A 1 301 ? -2.945 14.285 17.999 1.00 87.75 301 GLU A C 1
ATOM 2420 O O . GLU A 1 301 ? -2.480 15.111 17.210 1.00 87.75 301 GLU A O 1
ATOM 2425 N N . LEU A 1 302 ? -3.017 12.982 17.703 1.00 91.81 302 LEU A N 1
ATOM 2426 C CA . LEU A 1 302 ? -2.502 12.371 16.470 1.00 91.81 302 LEU A CA 1
ATOM 2427 C C . LEU A 1 302 ? -1.006 12.638 16.232 1.00 91.81 302 LEU A C 1
ATOM 2429 O O . LEU A 1 302 ? -0.543 12.656 15.090 1.00 91.81 302 LEU A O 1
ATOM 2433 N N . SER A 1 303 ? -0.240 12.883 17.299 1.00 89.62 303 SER A N 1
ATOM 2434 C CA . SER A 1 303 ? 1.217 12.890 17.210 1.00 89.62 303 SER A CA 1
ATOM 2435 C C . SER A 1 303 ? 1.696 11.464 16.915 1.00 89.62 303 SER A C 1
ATOM 2437 O O . SER A 1 303 ? 1.112 10.488 17.385 1.00 89.62 303 SER A O 1
ATOM 2439 N N . VAL A 1 304 ? 2.715 11.334 16.064 1.00 90.75 304 VAL A N 1
ATOM 2440 C CA . VAL A 1 304 ? 3.223 10.035 15.602 1.00 90.75 304 VAL A CA 1
ATOM 2441 C C . VAL A 1 304 ? 4.651 9.873 16.084 1.00 90.75 304 VAL A C 1
ATOM 2443 O O . VAL A 1 304 ? 5.489 10.746 15.848 1.00 90.75 304 VAL A O 1
ATOM 2446 N N . GLN A 1 305 ? 4.941 8.744 16.721 1.00 89.50 305 GLN A N 1
ATOM 2447 C CA . GLN A 1 305 ? 6.277 8.402 17.196 1.00 89.50 305 GLN A CA 1
ATOM 2448 C C . GLN A 1 305 ? 6.651 6.979 16.773 1.00 89.50 305 GLN A C 1
ATOM 2450 O O . GLN A 1 305 ? 5.802 6.168 16.399 1.00 89.50 305 GLN A O 1
ATOM 2455 N N . TRP A 1 306 ? 7.944 6.667 16.804 1.00 89.19 306 TRP A N 1
ATOM 2456 C CA . TRP A 1 306 ? 8.403 5.295 16.613 1.00 89.19 306 TRP A CA 1
ATOM 2457 C C . TRP A 1 306 ? 8.075 4.461 17.845 1.00 89.19 306 TRP A C 1
ATOM 2459 O O . TRP A 1 306 ? 8.334 4.886 18.970 1.00 89.19 306 TRP A O 1
ATOM 2469 N N . ASP A 1 307 ? 7.572 3.248 17.627 1.00 87.88 307 ASP A N 1
ATOM 2470 C CA . ASP A 1 307 ? 7.424 2.284 18.707 1.00 87.88 307 ASP A CA 1
ATOM 2471 C C . ASP A 1 307 ? 8.815 1.746 19.064 1.00 87.88 307 ASP A C 1
ATOM 2473 O O . ASP A 1 307 ? 9.371 0.881 18.377 1.00 87.88 307 ASP A O 1
ATOM 2477 N N . TYR A 1 308 ? 9.416 2.313 20.108 1.00 83.38 308 TYR A N 1
ATOM 2478 C CA . TYR A 1 308 ? 10.646 1.792 20.701 1.00 83.38 308 TYR A CA 1
ATOM 2479 C C . TYR A 1 308 ? 10.371 0.709 21.752 1.00 83.38 308 TYR A C 1
ATOM 2481 O O . TYR A 1 308 ? 11.286 -0.040 22.100 1.00 83.38 308 TYR A O 1
ATOM 2489 N N . GLY A 1 309 ? 9.123 0.576 22.214 1.00 80.56 309 GLY A N 1
ATOM 2490 C CA . GLY A 1 309 ? 8.707 -0.429 23.191 1.00 80.56 309 GLY A CA 1
ATOM 2491 C C . GLY A 1 309 ? 8.949 -1.854 22.696 1.00 80.56 309 GLY A C 1
ATOM 2492 O O . GLY A 1 309 ? 9.364 -2.710 23.474 1.00 80.56 309 GLY A O 1
ATOM 2493 N N . ARG A 1 310 ? 8.839 -2.091 21.382 1.00 75.88 310 ARG A N 1
ATOM 2494 C CA . ARG A 1 310 ? 9.166 -3.384 20.742 1.00 75.88 310 ARG A CA 1
ATOM 2495 C C . ARG A 1 310 ? 10.602 -3.883 20.949 1.00 75.88 310 ARG A C 1
ATOM 2497 O O . ARG A 1 310 ? 10.868 -5.063 20.718 1.00 75.88 310 ARG A O 1
ATOM 2504 N N . TYR A 1 311 ? 11.535 -3.008 21.333 1.00 80.19 311 TYR A N 1
ATOM 2505 C CA . TYR A 1 311 ? 12.921 -3.383 21.631 1.00 80.19 311 TYR A CA 1
ATOM 2506 C C . TYR A 1 311 ? 13.157 -3.669 23.117 1.00 80.19 311 TYR A C 1
ATOM 2508 O O . TYR A 1 311 ? 14.242 -4.121 23.479 1.00 80.19 311 TYR A O 1
ATOM 2516 N N . ASN A 1 312 ? 12.166 -3.431 23.982 1.00 81.12 312 ASN A N 1
ATOM 2517 C CA . ASN A 1 312 ? 12.302 -3.690 25.407 1.00 81.12 312 ASN A CA 1
ATOM 2518 C C . ASN A 1 312 ? 12.590 -5.180 25.663 1.00 81.12 312 ASN A C 1
ATOM 2520 O O . ASN A 1 312 ? 11.956 -6.058 25.078 1.00 81.12 312 ASN A O 1
ATOM 2524 N N . GLY A 1 313 ? 13.586 -5.464 26.504 1.00 80.56 313 GLY A N 1
ATOM 2525 C CA . GLY A 1 313 ? 14.042 -6.829 26.787 1.00 80.56 313 GLY A CA 1
ATOM 2526 C C . GLY A 1 313 ? 14.760 -7.538 25.628 1.00 80.56 313 GLY A C 1
ATOM 2527 O O . GLY A 1 313 ? 15.111 -8.708 25.770 1.00 80.56 313 GLY A O 1
ATOM 2528 N N . ARG A 1 314 ? 15.009 -6.870 24.491 1.00 84.25 314 ARG A N 1
ATOM 2529 C CA . ARG A 1 314 ? 15.762 -7.436 23.360 1.00 84.25 314 ARG A CA 1
ATOM 2530 C C . ARG A 1 314 ? 17.189 -6.903 23.334 1.00 84.25 314 ARG A C 1
ATOM 2532 O O . ARG A 1 314 ? 17.433 -5.717 23.533 1.00 84.25 314 ARG A O 1
ATOM 2539 N N . HIS A 1 315 ? 18.145 -7.779 23.035 1.00 85.62 315 HIS A N 1
ATOM 2540 C CA . HIS A 1 315 ? 19.539 -7.378 22.890 1.00 85.62 315 HIS A CA 1
ATOM 2541 C C . HIS A 1 315 ? 19.733 -6.547 21.611 1.00 85.62 315 HIS A C 1
ATOM 2543 O O . HIS A 1 315 ? 19.361 -6.985 20.520 1.00 85.62 315 HIS A O 1
ATOM 2549 N N . VAL A 1 316 ? 20.360 -5.369 21.724 1.00 83.62 316 VAL A N 1
ATOM 2550 C CA . VAL A 1 316 ? 20.522 -4.417 20.604 1.00 83.62 316 VAL A CA 1
ATOM 2551 C C . VAL A 1 316 ? 21.241 -5.027 19.397 1.00 83.62 316 VAL A C 1
ATOM 2553 O O . VAL A 1 316 ? 20.941 -4.681 18.258 1.00 83.62 316 VAL A O 1
ATOM 2556 N N . ALA A 1 317 ? 22.144 -5.988 19.628 1.00 83.69 317 ALA A N 1
ATOM 2557 C CA . ALA A 1 317 ? 22.876 -6.659 18.553 1.00 83.69 317 ALA A CA 1
ATOM 2558 C C . ALA A 1 317 ? 21.956 -7.379 17.553 1.00 83.69 317 ALA A C 1
ATOM 2560 O O . ALA A 1 317 ? 22.313 -7.480 16.387 1.00 83.69 317 ALA A O 1
ATOM 2561 N N . HIS A 1 318 ? 20.759 -7.819 17.961 1.00 84.94 318 HIS A N 1
ATOM 2562 C CA . HIS A 1 318 ? 19.805 -8.458 17.046 1.00 84.94 318 HIS A CA 1
ATOM 2563 C C . HIS A 1 318 ? 19.178 -7.470 16.047 1.00 84.94 318 HIS A C 1
ATOM 2565 O O . HIS A 1 318 ? 18.632 -7.891 15.033 1.00 84.94 318 HIS A O 1
ATOM 2571 N N . GLY A 1 319 ? 19.246 -6.162 16.321 1.00 80.56 319 GLY A N 1
ATOM 2572 C CA . GLY A 1 319 ? 18.768 -5.106 15.423 1.00 80.56 319 GLY A CA 1
ATOM 2573 C C . GLY A 1 319 ? 19.856 -4.501 14.534 1.00 80.56 319 GLY A C 1
ATOM 2574 O O . GLY A 1 319 ? 19.563 -3.609 13.742 1.00 80.56 319 GLY A O 1
ATOM 2575 N N . LEU A 1 320 ? 21.111 -4.944 14.664 1.00 80.19 320 LEU A N 1
ATOM 2576 C CA . LEU A 1 320 ? 22.255 -4.360 13.968 1.00 80.19 320 LEU A CA 1
ATOM 2577 C C . LEU A 1 320 ? 22.870 -5.368 12.997 1.00 80.19 320 LEU A C 1
ATOM 2579 O O . LEU A 1 320 ? 23.244 -6.473 13.370 1.00 80.19 320 LEU A O 1
ATOM 2583 N N . THR A 1 321 ? 23.050 -4.957 11.744 1.00 78.44 321 THR A N 1
ATOM 2584 C CA . THR A 1 321 ? 23.855 -5.709 10.774 1.00 78.44 321 THR A CA 1
ATOM 2585 C C . THR A 1 321 ? 25.225 -5.053 10.645 1.00 78.44 321 THR A C 1
ATOM 2587 O O . THR A 1 321 ? 25.337 -3.942 10.118 1.00 78.44 321 THR A O 1
ATOM 2590 N N . VAL A 1 322 ? 26.265 -5.747 11.108 1.00 79.06 322 VAL A N 1
ATOM 2591 C CA . VAL A 1 322 ? 27.658 -5.286 11.053 1.00 79.06 322 VAL A CA 1
ATOM 2592 C C . VAL A 1 322 ? 28.341 -5.873 9.818 1.00 79.06 322 VAL A C 1
ATOM 2594 O O . VAL A 1 322 ? 28.290 -7.075 9.580 1.00 79.06 322 VAL A O 1
ATOM 2597 N N . ASP A 1 323 ? 28.960 -5.016 9.006 1.00 79.81 323 ASP A N 1
ATOM 2598 C CA . ASP A 1 323 ? 29.716 -5.433 7.821 1.00 79.81 323 ASP A CA 1
ATOM 2599 C C . ASP A 1 323 ? 31.194 -5.609 8.190 1.00 79.81 323 ASP A C 1
ATOM 2601 O O . ASP A 1 323 ? 31.845 -4.645 8.592 1.00 79.81 323 ASP A O 1
ATOM 2605 N N . TYR A 1 324 ? 31.717 -6.826 8.031 1.00 80.94 324 TYR A N 1
ATOM 2606 C CA . TYR A 1 324 ? 33.111 -7.188 8.332 1.00 80.94 324 TYR A CA 1
ATOM 2607 C C . TYR A 1 324 ? 34.050 -7.069 7.117 1.00 80.94 324 TYR A C 1
ATOM 2609 O O . TYR A 1 324 ? 35.147 -7.622 7.107 1.00 80.94 324 TYR A O 1
ATOM 2617 N N . GLY A 1 325 ? 33.622 -6.382 6.054 1.00 82.94 325 GLY A N 1
ATOM 2618 C CA . GLY A 1 325 ? 34.432 -6.169 4.859 1.00 82.94 325 GLY A CA 1
ATOM 2619 C C . GLY A 1 325 ? 35.608 -5.211 5.080 1.00 82.94 325 GLY A C 1
ATOM 2620 O O . GLY A 1 325 ? 35.849 -4.712 6.170 1.00 82.94 325 GLY A O 1
ATOM 2621 N N . ARG A 1 326 ? 36.323 -4.884 3.995 1.00 81.19 326 ARG A N 1
ATOM 2622 C CA . ARG A 1 326 ? 37.587 -4.114 4.028 1.00 81.19 326 ARG A CA 1
ATOM 2623 C C . ARG A 1 326 ? 37.504 -2.702 4.631 1.00 81.19 326 ARG A C 1
ATOM 2625 O O . ARG A 1 326 ? 38.534 -2.137 4.972 1.00 81.19 326 ARG A O 1
ATOM 2632 N N . GLN A 1 327 ? 36.315 -2.105 4.720 1.00 83.19 327 GLN A N 1
ATOM 2633 C CA . GLN A 1 327 ? 36.114 -0.745 5.241 1.00 83.19 327 GLN A CA 1
ATOM 2634 C C . GLN A 1 327 ? 34.902 -0.690 6.184 1.00 83.19 327 GLN A C 1
ATOM 2636 O O . GLN A 1 327 ? 33.897 -0.040 5.872 1.00 83.19 327 GLN A O 1
ATOM 2641 N N . PRO A 1 328 ? 34.966 -1.378 7.337 1.00 82.00 328 PRO A N 1
ATOM 2642 C CA . PRO A 1 328 ? 33.812 -1.551 8.212 1.00 82.00 328 PRO A CA 1
ATOM 2643 C C . PRO A 1 328 ? 33.345 -0.204 8.781 1.00 82.00 328 PRO A C 1
ATOM 2645 O O . PRO A 1 328 ? 32.156 0.096 8.749 1.00 82.00 328 PRO A O 1
ATOM 2648 N N . GLY A 1 329 ? 34.276 0.675 9.177 1.00 81.31 329 GLY A N 1
ATOM 2649 C CA . GLY A 1 329 ? 33.960 2.009 9.702 1.00 81.31 329 GLY A CA 1
ATOM 2650 C C . GLY A 1 329 ? 33.282 2.937 8.685 1.00 81.31 329 GLY A C 1
ATOM 2651 O O . GLY A 1 329 ? 32.318 3.622 9.021 1.00 81.31 329 GLY A O 1
ATOM 2652 N N . ALA A 1 330 ? 33.718 2.929 7.420 1.00 79.12 330 ALA A N 1
ATOM 2653 C CA . ALA A 1 330 ? 33.100 3.747 6.371 1.00 79.12 330 ALA A CA 1
ATOM 2654 C C . ALA A 1 330 ? 31.683 3.261 6.030 1.00 79.12 330 ALA A C 1
ATOM 2656 O O . ALA A 1 330 ? 30.764 4.070 5.869 1.00 79.12 330 ALA A O 1
ATOM 2657 N N . LYS A 1 331 ? 31.486 1.938 5.967 1.00 78.88 331 LYS A N 1
ATOM 2658 C CA . LYS A 1 331 ? 30.166 1.333 5.755 1.00 78.88 331 LYS A CA 1
ATOM 2659 C C . LYS A 1 331 ? 29.237 1.567 6.943 1.00 78.88 331 LYS A C 1
ATOM 2661 O O . LYS A 1 331 ? 28.078 1.905 6.731 1.00 78.88 331 LYS A O 1
ATOM 2666 N N . PHE A 1 332 ? 29.749 1.459 8.168 1.00 80.50 332 PHE A N 1
ATOM 2667 C CA . PHE A 1 332 ? 29.008 1.767 9.389 1.00 80.50 332 PHE A CA 1
ATOM 2668 C C . PHE A 1 332 ? 28.552 3.229 9.406 1.00 80.50 332 PHE A C 1
ATOM 2670 O O . PHE A 1 332 ? 27.359 3.493 9.532 1.00 80.50 332 PHE A O 1
ATOM 2677 N N . ARG A 1 333 ? 29.468 4.175 9.149 1.00 79.12 333 ARG A N 1
ATOM 2678 C CA . ARG A 1 333 ? 29.144 5.604 9.013 1.00 79.12 333 ARG A CA 1
ATOM 2679 C C . ARG A 1 333 ? 28.073 5.845 7.950 1.00 79.12 333 ARG A C 1
ATOM 2681 O O . ARG A 1 333 ? 27.124 6.575 8.190 1.00 79.12 333 ARG A O 1
ATOM 2688 N N . THR A 1 334 ? 28.205 5.213 6.785 1.00 74.81 334 THR A N 1
ATOM 2689 C CA . THR A 1 334 ? 27.233 5.358 5.690 1.00 74.81 334 THR A CA 1
ATOM 2690 C C . THR A 1 334 ? 25.855 4.811 6.064 1.00 74.81 334 THR A C 1
ATOM 2692 O O . THR A 1 334 ? 24.859 5.396 5.661 1.00 74.81 334 THR A O 1
ATOM 2695 N N . ARG A 1 335 ? 25.782 3.712 6.827 1.00 73.25 335 ARG A N 1
ATOM 2696 C CA . ARG A 1 335 ? 24.511 3.142 7.300 1.00 73.25 335 ARG A CA 1
ATOM 2697 C C . ARG A 1 335 ? 23.840 3.992 8.378 1.00 73.25 335 ARG A C 1
ATOM 2699 O O . ARG A 1 335 ? 22.626 4.069 8.373 1.00 73.25 335 ARG A O 1
ATOM 2706 N N . PHE A 1 336 ? 24.607 4.607 9.279 1.00 72.38 336 PHE A N 1
ATOM 2707 C CA . PHE A 1 336 ? 24.065 5.443 10.361 1.00 72.38 336 PHE A CA 1
ATOM 2708 C C . PHE A 1 336 ? 23.665 6.857 9.918 1.00 72.38 336 PHE A C 1
ATOM 2710 O O . PHE A 1 336 ? 22.898 7.514 10.613 1.00 72.38 336 PHE A O 1
ATOM 2717 N N . LEU A 1 337 ? 24.214 7.343 8.802 1.00 68.62 337 LEU A N 1
ATOM 2718 C CA . LEU A 1 337 ? 23.896 8.659 8.236 1.00 68.62 337 LEU A CA 1
ATOM 2719 C C . LEU A 1 337 ? 22.825 8.613 7.126 1.00 68.62 337 LEU A C 1
ATOM 2721 O O . LEU A 1 337 ? 22.516 9.660 6.557 1.00 68.62 337 LEU A O 1
ATOM 2725 N N . GLN A 1 338 ? 22.317 7.426 6.781 1.00 53.91 338 GLN A N 1
ATOM 2726 C CA . GLN A 1 338 ? 21.151 7.228 5.906 1.00 53.91 338 GLN A CA 1
ATOM 2727 C C . GLN A 1 338 ? 19.895 7.102 6.755 1.00 53.91 338 GLN A C 1
ATOM 2729 O O . GLN A 1 338 ? 18.853 7.613 6.289 1.00 53.91 338 GLN A O 1
#

Foldseek 3Di:
DDDDLQVVCVVLLQQLVQLCVVPVLLLAQEDADDVRLCVQLVVLLVQQADPVRFHFFKKKKKWFWPPQQLAFQLVLLLVLLLVRGDAQKKKKWKKWKWAQDPNDTDIDIDIHIDHPPPPPDVVVVVVVVCVVDPRMDMGGPPDIDMDGPVNSSVSVSCQAFVDWDDDPPDIDTSHGGGDPPHPCSQVSLSSLVSVVCVPQVVCQPPRQWHWHDHRRMIMIMGSDVVSVVSVVVSQCVPDSNGSGHTPLAAMEICDDDPPGDHHHQPLPDQDQPDDPDPDDRDRDSPRQWDDDDQWTARSGNRDIGGPPVVCVPPDCVVVDDFDPDPCRPVVVVVVVSD

Radius of gyration: 23.43 Å; Cα contacts (8 Å, |Δi|>4): 514; chains: 1; bounding box: 59×59×69 Å

Sequence (338 aa):
MQPSVNQVLNAAFHILNYEKSEKPELLGASVFGVNDIYRKLATFKAAARLPDGTMPKLYFVKLDVRACFDTIDQDKLLQILRHTLTQKAYMVRKFSQLQFSTGQPRRSFRKRAVPDWDHTHFMTYAAKVAACLRHVIFADQVVYGFDYMEDVLDLLEEHITDNIVRIGSELYRQVVGIPQGSVLSTLLCAIFYGDLERTKLVFTADPGNVLLRFVDDYLFITTDVTAARKFLSIMHQGHPEYGCIIAEEKTLTNFVDVGTHTTVLPPDAECVCKYATTQRLRILTCFIDFPWCGRVIHMRELSVQWDYGRYNGRHVAHGLTVDYGRQPGAKFRTRFLQ

Solvent-accessible surface area (backbone atoms only — not comparable to full-atom values): 19517 Å² total; per-residue (Å²): 132,84,77,53,69,61,64,67,46,43,62,54,45,32,40,54,56,33,44,45,67,80,38,57,68,48,30,45,44,52,41,91,47,71,70,49,50,50,50,54,52,52,54,43,54,65,71,48,41,43,99,88,71,46,63,62,70,58,40,46,40,34,42,32,38,48,62,52,52,56,33,27,40,54,69,54,45,51,59,51,49,69,71,56,65,83,57,73,33,30,26,41,45,39,32,38,40,36,35,62,54,96,92,41,81,44,77,44,82,46,72,44,34,42,47,58,85,64,73,75,53,64,68,63,54,50,52,64,58,43,75,82,56,72,68,66,46,80,43,79,61,88,64,62,55,76,49,42,44,64,63,46,50,52,53,50,48,46,55,42,59,66,37,71,46,75,61,90,94,45,80,44,69,43,84,54,14,48,58,85,89,47,84,47,44,68,57,53,49,31,38,48,53,10,51,49,36,68,72,76,42,55,74,45,74,40,92,55,39,42,55,40,22,52,91,44,40,38,40,39,41,23,62,44,66,67,58,52,51,49,51,51,53,58,49,69,70,40,39,77,82,55,31,42,39,58,36,56,94,61,20,36,25,46,58,90,60,92,90,52,83,58,51,64,46,49,66,78,50,82,44,82,56,82,71,94,54,93,93,62,93,66,88,45,75,69,34,39,50,47,78,55,97,68,24,29,30,31,57,68,79,68,50,77,45,74,47,62,69,85,50,65,98,53,65,69,68,81,80,55,88,83,63,88,60,99,53,39,68,62,52,50,52,55,62,76,74,104

Organism: Thanatephorus cucumeris (strain AG1-IB / isolate 7/3/14) (NCBI:txid1108050)

Nearest PDB structures (foldseek):
  7trd-assembly1_A  TM=8.599E-01  e=7.082E-27  Homo sapiens
  7qxs-assembly1_A  TM=8.621E-01  e=5.609E-26  Homo sapiens
  7v99-assembly1_A  TM=8.524E-01  e=1.648E-21  Homo sapiens
  7bg9-assembly1_A  TM=8.124E-01  e=4.013E-20  Homo sapiens
  6zd6-assembly1_A  TM=7.414E-01  e=8.351E-13  Candida tropicalis MYA-3404

InterPro domains:
  IPR000477 Reverse transcriptase domain [PF00078] (170-251)
  IPR000477 Reverse transcriptase domain [PS50878] (1-297)
  IPR003545 Telomerase reverse transcriptase [PR01365] (56-72)
  IPR003545 Telomerase reverse transcriptase [PR01365] (172-188)
  IPR003545 Telomerase reverse transcriptase [PR01365] (210-222)
  IPR003545 Telomerase reverse transcriptase [PTHR12066] (3-338)
  IPR043502 DNA/RNA polymerase superfamily [SSF56672] (54-251)

Mean predicted aligned error: 7.51 Å

pLDDT: mean 88.28, std 13.36, range [32.91, 98.69]